Protein AF-G0UUV6-F1 (afdb_monomer)

Foldseek 3Di:
DDDDDDPVVVVQVVVQVVCCVVPVDGDQDPVSLLVVLQDFWQDPPVVLPPPPPPPLVLVLQADDPVNTDDGPVNQVVCCVPPVNVVVVVSLCSRQAQDPPDDLLVQLLVLLVQLLVLLLVLLVLPQVQDLVCCQPPVSNVSVLNNSSVSNVSSLSSNVNSVVVLCVVQVHDPVLVVLSVVSSSLSSLSSRLVSVSNVDVPDDLLPDPPRSSNVSNVDDPVRVVVVSVVSVVSVVVSSVRRD

Solvent-accessible surface area (backbone atoms only — not comparable to full-atom values): 13718 Å² total; per-residue (Å²): 133,84,80,77,80,53,70,69,58,55,51,52,54,50,53,39,48,53,37,25,73,74,68,77,41,73,64,73,48,76,66,58,55,43,55,76,34,58,71,68,67,56,68,76,87,69,66,62,66,64,80,73,80,64,80,53,92,54,63,87,62,42,83,40,92,92,45,59,69,82,48,70,65,58,52,52,51,35,37,74,74,58,70,37,46,65,59,51,53,50,47,49,70,60,23,38,62,63,88,94,58,60,48,66,59,42,31,53,52,23,50,53,46,32,51,51,38,48,49,55,44,52,48,51,60,50,74,45,52,68,74,51,49,60,69,39,68,60,49,43,45,52,49,26,42,45,49,54,49,35,50,48,25,47,47,21,31,50,44,16,40,55,54,34,41,60,73,70,64,56,52,74,66,60,52,47,58,57,48,52,55,53,54,49,56,51,47,43,51,29,51,51,39,45,41,56,74,32,94,88,43,52,45,77,78,41,94,87,40,78,54,18,61,66,59,68,46,53,71,70,54,45,53,49,50,51,49,53,52,51,50,54,50,51,52,54,48,66,76,75,110

Sequence (241 aa):
MGQKPTADFVYKRTQERMYEEEYGHKPPTGSETAAKHVPFPPDFTLRRLVPWEVDDPWPRRAITPENPVWTRRQVEEDRAATGGRRLREWEAKTFGPREGFDVVGELTDSMDELAHWEEVFVRFIREAPLPQRRTLPLLHEHYRFLVHRLIRAERHYIATRDVTLAKIHASCNVYKMSEDVVSRVRALYSETHRSLSSPNYDPTRMKKSVTGPLLQMSEDEFEEWKNVQKHRRNRFLAEIL

Secondary structure (DSSP, 8-state):
-PPPPPHHHHHHHHHHHHHHHHHSSPPPPHHHHHHTTPPPPP-GGG--S-------S-GGG---SSSPPPPHHHHHHHHHHHSSHHHHHHHHHHHSPPTTS-HHHHHHHHHHHHHHHHHHHHHHHHHS-HHHHHH-HHHHHHHHHHHHHHHHHHHHHHHHHHHHHHHTT--HHHHHHHHHHHHHHHHHHHHHHHHHH-TT--GGG-TT-SSHHHHH--HHHHHHHHHHHHHHHHHHHHTT-

Structure (mmCIF, N/CA/C/O backbone):
data_AF-G0UUV6-F1
#
_entry.id   AF-G0UUV6-F1
#
loop_
_atom_site.group_PDB
_atom_site.id
_atom_site.type_symbol
_atom_site.label_atom_id
_atom_site.label_alt_id
_atom_site.label_comp_id
_atom_site.label_asym_id
_atom_site.label_entity_id
_atom_site.label_seq_id
_atom_site.pdbx_PDB_ins_code
_atom_site.Cartn_x
_atom_site.Cartn_y
_atom_site.Cartn_z
_atom_site.occupancy
_atom_site.B_iso_or_equiv
_atom_site.auth_seq_id
_atom_site.auth_comp_id
_atom_site.auth_asym_id
_atom_site.auth_atom_id
_atom_site.pdbx_PDB_model_num
ATOM 1 N N . MET A 1 1 ? -27.223 25.353 17.220 1.00 34.84 1 MET A N 1
ATOM 2 C CA . MET A 1 1 ? -26.491 26.450 16.548 1.00 34.84 1 MET A CA 1
ATOM 3 C C . MET A 1 1 ? -25.728 25.853 15.377 1.00 34.84 1 MET A C 1
ATOM 5 O O . MET A 1 1 ? -24.875 25.008 15.608 1.00 34.84 1 MET A O 1
ATOM 9 N N . GLY A 1 2 ? -26.102 26.187 14.139 1.00 44.06 2 GLY A N 1
ATOM 10 C CA . GLY A 1 2 ? -25.490 25.611 12.937 1.00 44.06 2 GLY A CA 1
ATOM 11 C C . GLY A 1 2 ? -24.123 26.232 12.660 1.00 44.06 2 GLY A C 1
ATOM 12 O O . GLY A 1 2 ? -24.032 27.442 12.461 1.00 44.06 2 GLY A O 1
ATOM 13 N N . GLN A 1 3 ? -23.065 25.418 12.667 1.00 41.50 3 GLN A N 1
ATOM 14 C CA . GLN A 1 3 ? -21.744 25.842 12.203 1.00 41.50 3 GLN A CA 1
ATOM 15 C C . GLN A 1 3 ? -21.850 26.283 10.738 1.00 41.50 3 GLN A C 1
ATOM 17 O O . GLN A 1 3 ? -22.342 25.535 9.891 1.00 41.50 3 GLN A O 1
ATOM 22 N N . LYS A 1 4 ? -21.417 27.515 10.439 1.00 41.66 4 LYS A N 1
ATOM 23 C CA . LYS A 1 4 ? -21.316 27.996 9.057 1.00 41.66 4 LYS A CA 1
ATOM 24 C C . LYS A 1 4 ? -20.300 27.115 8.313 1.00 41.66 4 LYS A C 1
ATOM 26 O O . LYS A 1 4 ? -19.205 26.920 8.843 1.00 41.66 4 LYS A O 1
ATOM 31 N N . PRO A 1 5 ? -20.626 26.594 7.118 1.00 47.22 5 PRO A N 1
ATOM 32 C CA . PRO A 1 5 ? -19.662 25.846 6.327 1.00 47.22 5 PRO A CA 1
ATOM 33 C C . PRO A 1 5 ? -18.450 26.728 6.013 1.00 47.22 5 PRO A C 1
ATOM 35 O O . PRO A 1 5 ? -18.597 27.903 5.674 1.00 47.22 5 PRO A O 1
ATOM 38 N N . THR A 1 6 ? -17.253 26.165 6.152 1.00 52.16 6 THR A N 1
ATOM 39 C CA . THR A 1 6 ? -15.992 26.839 5.827 1.00 52.16 6 THR A CA 1
ATOM 40 C C . THR A 1 6 ? -15.939 27.191 4.335 1.00 52.16 6 THR A C 1
ATOM 42 O O . THR A 1 6 ? -16.531 26.501 3.504 1.00 52.16 6 THR A O 1
ATOM 45 N N . ALA A 1 7 ? -15.242 28.273 3.972 1.00 47.66 7 ALA A N 1
ATOM 46 C CA . ALA A 1 7 ? -15.169 28.759 2.587 1.00 47.66 7 ALA A CA 1
ATOM 47 C C . ALA A 1 7 ? -14.678 27.680 1.597 1.00 47.66 7 ALA A C 1
ATOM 49 O O . ALA A 1 7 ? -15.203 27.579 0.489 1.00 47.66 7 ALA A O 1
ATOM 50 N N . ASP A 1 8 ? -13.772 26.803 2.038 1.00 43.78 8 ASP A N 1
ATOM 51 C CA . ASP A 1 8 ? -13.287 25.651 1.265 1.00 43.78 8 ASP A CA 1
ATOM 52 C C . ASP A 1 8 ? -14.394 24.637 0.936 1.00 43.78 8 ASP A C 1
ATOM 54 O O . ASP A 1 8 ? -14.434 24.087 -0.165 1.00 43.78 8 ASP A O 1
ATOM 58 N N . PHE A 1 9 ? -15.332 24.412 1.862 1.00 46.47 9 PHE A N 1
ATOM 59 C CA . PHE A 1 9 ? -16.479 23.528 1.645 1.00 46.47 9 PHE A CA 1
ATOM 60 C C . PHE A 1 9 ? -17.435 24.107 0.597 1.00 46.47 9 PHE A C 1
ATOM 62 O O . PHE A 1 9 ? -17.933 23.382 -0.263 1.00 46.47 9 PHE A O 1
ATOM 69 N N . VAL A 1 10 ? -17.663 25.423 0.635 1.00 52.62 10 VAL A N 1
ATOM 70 C CA . VAL A 1 10 ? -18.516 26.123 -0.337 1.00 52.62 10 VAL A CA 1
ATOM 71 C C . VAL A 1 10 ? -17.862 26.134 -1.720 1.00 52.62 10 VAL A C 1
ATOM 73 O O . VAL A 1 10 ? -18.527 25.832 -2.710 1.00 52.62 10 VAL A O 1
ATOM 76 N N . TYR A 1 11 ? -16.556 26.395 -1.797 1.00 49.16 11 TYR A N 1
ATOM 77 C CA . TYR A 1 11 ? -15.805 26.404 -3.053 1.00 49.16 11 TYR A CA 1
ATOM 78 C C . TYR A 1 11 ? -15.794 25.027 -3.730 1.00 49.16 11 TYR A C 1
ATOM 80 O O . TYR A 1 11 ? -16.153 24.909 -4.902 1.00 49.16 11 TYR A O 1
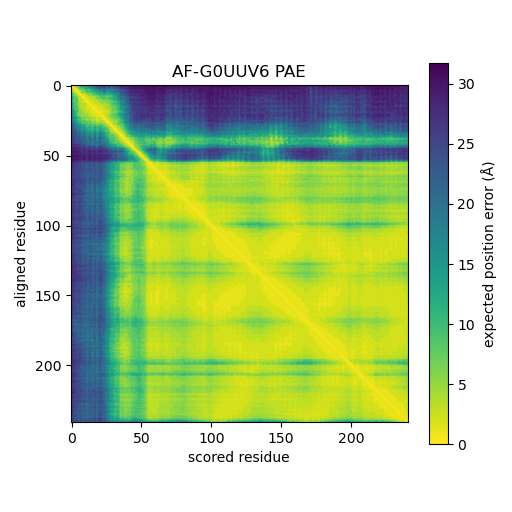ATOM 88 N N . LYS A 1 12 ? -15.481 23.964 -2.977 1.00 53.34 12 LYS A N 1
ATOM 89 C CA . LYS A 1 12 ? -15.450 22.589 -3.495 1.00 53.34 12 LYS A CA 1
ATOM 90 C C . LYS A 1 12 ? -16.815 22.137 -4.014 1.00 53.34 12 LYS A C 1
ATOM 92 O O . LYS A 1 12 ? -16.907 21.605 -5.114 1.00 53.34 12 LYS A O 1
ATOM 97 N N . ARG A 1 13 ? -17.885 22.420 -3.267 1.00 59.88 13 ARG A N 1
ATOM 98 C CA . ARG A 1 13 ? -19.253 22.057 -3.663 1.00 59.88 13 ARG A CA 1
ATOM 99 C C . ARG A 1 13 ? -19.731 22.830 -4.895 1.00 59.88 13 ARG A C 1
ATOM 101 O O . ARG A 1 13 ? -20.504 22.296 -5.679 1.00 59.88 13 ARG A O 1
ATOM 108 N N . THR A 1 14 ? -19.265 24.068 -5.068 1.00 65.19 14 THR A N 1
ATOM 109 C CA . THR A 1 14 ? -19.570 24.898 -6.246 1.00 65.19 14 THR A CA 1
ATOM 110 C C . THR A 1 14 ? -18.857 24.370 -7.493 1.00 65.19 14 THR A C 1
ATOM 112 O O . THR A 1 14 ? -19.480 24.249 -8.542 1.00 65.19 14 THR A O 1
ATOM 115 N N . GLN A 1 15 ? -17.588 23.970 -7.366 1.00 54.97 15 GLN A N 1
ATOM 116 C CA . GLN A 1 15 ? -16.826 23.323 -8.443 1.00 54.97 15 GLN A CA 1
ATOM 117 C C . GLN A 1 15 ? -17.414 21.959 -8.835 1.00 54.97 15 GLN A C 1
ATOM 119 O O . GLN A 1 15 ? -17.536 21.660 -10.019 1.00 54.97 15 GLN A O 1
ATOM 124 N N . GLU A 1 16 ? -17.830 21.151 -7.854 1.00 58.44 16 GLU A N 1
ATOM 125 C CA . GLU A 1 16 ? -18.496 19.866 -8.106 1.00 58.44 16 GLU A CA 1
ATOM 126 C C . GLU A 1 16 ? -19.815 20.043 -8.867 1.00 58.44 16 GLU A C 1
ATOM 128 O O . GLU A 1 16 ? -20.077 19.287 -9.798 1.00 58.44 16 GLU A O 1
ATOM 133 N N . ARG A 1 17 ? -20.602 21.073 -8.527 1.00 63.03 17 ARG A N 1
ATOM 134 C CA . ARG A 1 17 ? -21.866 21.392 -9.207 1.00 63.03 17 ARG A CA 1
ATOM 135 C C . ARG A 1 17 ? -21.665 21.863 -10.642 1.00 63.03 17 ARG A C 1
ATOM 137 O O . ARG A 1 17 ? -22.367 21.400 -11.528 1.00 63.03 17 ARG A O 1
ATOM 144 N N . MET A 1 18 ? -20.692 22.745 -10.866 1.00 59.47 18 MET A N 1
ATOM 145 C CA . MET A 1 18 ? -20.347 23.201 -12.215 1.00 59.47 18 MET A CA 1
ATOM 146 C C . MET A 1 18 ? -19.887 22.039 -13.101 1.00 59.47 18 MET A C 1
ATOM 148 O O . MET A 1 18 ? -20.278 21.949 -14.258 1.00 59.47 18 MET A O 1
ATOM 152 N N . TYR A 1 19 ? -19.096 21.118 -12.550 1.00 59.38 19 TYR A N 1
ATOM 153 C CA . TYR A 1 19 ? -18.649 19.936 -13.278 1.00 59.38 19 TYR A CA 1
ATOM 154 C C . TYR A 1 19 ? -19.805 18.959 -13.566 1.00 59.38 19 TYR A C 1
ATOM 156 O O . TYR A 1 19 ? -19.876 18.401 -14.657 1.00 59.38 19 TYR A O 1
ATOM 164 N N . GLU A 1 20 ? -20.737 18.765 -12.624 1.00 70.81 20 GLU A N 1
ATOM 165 C CA . GLU A 1 20 ? -21.964 17.987 -12.861 1.00 70.81 20 GLU A CA 1
ATOM 166 C C . GLU A 1 20 ? -22.846 18.606 -13.956 1.00 70.81 20 GLU A C 1
ATOM 168 O O . GLU A 1 20 ? -23.392 17.868 -14.774 1.00 70.81 20 GLU A O 1
ATOM 173 N N . GLU A 1 21 ? -22.971 19.935 -13.991 1.00 66.00 21 GLU A N 1
ATOM 174 C CA . GLU A 1 21 ? -23.718 20.661 -15.028 1.00 66.00 21 GLU A CA 1
ATOM 175 C C . GLU A 1 21 ? -23.062 20.537 -16.414 1.00 66.00 21 GLU A C 1
ATOM 177 O O . GLU A 1 21 ? -23.768 20.433 -17.415 1.00 66.00 21 GLU A O 1
ATOM 182 N N . GLU A 1 22 ? -21.729 20.504 -16.481 1.00 57.81 22 GLU A N 1
ATOM 183 C CA . GLU A 1 22 ? -20.974 20.447 -17.739 1.00 57.81 22 GLU A CA 1
ATOM 184 C C . GLU A 1 22 ? -20.816 19.015 -18.289 1.00 57.81 22 GLU A C 1
ATOM 186 O O . GLU A 1 22 ? -20.881 18.804 -19.500 1.00 57.81 22 GLU A O 1
ATOM 191 N N . TYR A 1 23 ? -20.647 18.016 -17.416 1.00 52.44 23 TYR A N 1
ATOM 192 C CA . TYR A 1 23 ? -20.302 16.639 -17.806 1.00 52.44 23 TYR A CA 1
ATOM 193 C C . TYR A 1 23 ? -21.369 15.594 -17.439 1.00 52.44 23 TYR A C 1
ATOM 195 O O . TYR A 1 23 ? -21.216 14.414 -17.758 1.00 52.44 23 TYR A O 1
ATOM 203 N N . GLY A 1 24 ? -22.461 15.992 -16.777 1.00 58.41 24 GLY A N 1
ATOM 204 C CA . GLY A 1 24 ? -23.578 15.107 -16.421 1.00 58.41 24 GLY A CA 1
ATOM 205 C C . GLY A 1 24 ? -23.259 14.078 -15.329 1.00 58.41 24 GLY A C 1
ATOM 206 O O . GLY A 1 24 ? -24.059 13.178 -15.071 1.00 58.41 24 GLY A O 1
ATOM 207 N N . HIS A 1 25 ? -22.095 14.180 -14.686 1.00 60.84 25 HIS A N 1
ATOM 208 C CA . HIS A 1 25 ? -21.683 13.326 -13.576 1.00 60.84 25 HIS A CA 1
ATOM 209 C C . HIS A 1 25 ? -20.761 14.079 -12.613 1.00 60.84 25 HIS A C 1
ATOM 211 O O . HIS A 1 25 ? -20.135 15.070 -12.983 1.00 60.84 25 HIS A O 1
ATOM 217 N N . LYS A 1 26 ? -20.626 13.579 -11.378 1.00 55.16 26 LYS A N 1
ATOM 218 C CA . LYS A 1 26 ? -19.687 14.142 -10.394 1.00 55.16 26 LYS A CA 1
ATOM 219 C C . LYS A 1 26 ? -18.255 14.109 -10.925 1.00 55.16 26 LYS A C 1
ATOM 221 O O . LYS A 1 26 ? -17.892 13.139 -11.603 1.00 55.16 26 LYS A O 1
ATOM 226 N N . PRO A 1 27 ? -17.419 15.114 -10.611 1.00 47.97 27 PRO A N 1
ATOM 227 C CA . PRO A 1 27 ? -15.996 15.000 -10.871 1.00 47.97 27 PRO A CA 1
ATOM 228 C C . PRO A 1 27 ? -15.453 13.795 -10.103 1.00 47.97 27 PRO A C 1
ATOM 230 O O . PRO A 1 27 ? -15.835 13.597 -8.944 1.00 47.97 27 PRO A O 1
ATOM 233 N N . PRO A 1 28 ? -14.592 12.975 -10.734 1.00 49.22 28 PRO A N 1
ATOM 234 C CA . PRO A 1 28 ? -14.085 11.787 -10.087 1.00 49.22 28 PRO A CA 1
ATOM 235 C C . PRO A 1 28 ? -13.375 12.173 -8.792 1.00 49.22 28 PRO A C 1
ATOM 237 O O . PRO A 1 28 ? -12.493 13.035 -8.773 1.00 49.22 28 PRO A O 1
ATOM 240 N N . THR A 1 29 ? -13.761 11.530 -7.698 1.00 52.72 29 THR A N 1
ATOM 241 C CA . THR A 1 29 ? -13.120 11.720 -6.400 1.00 52.72 29 THR A CA 1
ATOM 242 C C . THR A 1 29 ? -11.642 11.307 -6.470 1.00 52.72 29 THR A C 1
ATOM 244 O O . THR A 1 29 ? -11.201 10.608 -7.389 1.00 52.72 29 THR A O 1
ATOM 247 N N . GLY A 1 30 ? -10.830 11.723 -5.492 1.00 49.50 30 GLY A N 1
ATOM 248 C CA . GLY A 1 30 ? -9.420 11.311 -5.431 1.00 49.50 30 GLY A CA 1
ATOM 249 C C . GLY A 1 30 ? -9.245 9.784 -5.433 1.00 49.50 30 GLY A C 1
ATOM 250 O O . GLY A 1 30 ? -8.317 9.271 -6.056 1.00 49.50 30 GLY A O 1
ATOM 251 N N . SER A 1 31 ? -10.180 9.047 -4.821 1.00 46.06 31 SER A N 1
ATOM 252 C CA . SER A 1 31 ? -10.214 7.580 -4.848 1.00 46.06 31 SER A CA 1
ATOM 253 C C . SER A 1 31 ? -10.621 7.019 -6.216 1.00 46.06 31 SER A C 1
ATOM 255 O O . SER A 1 31 ? -10.009 6.056 -6.673 1.00 46.06 31 SER A O 1
ATOM 257 N N . GLU A 1 32 ? -11.572 7.637 -6.921 1.00 46.62 32 GLU A N 1
ATOM 258 C CA . GLU A 1 32 ? -11.949 7.248 -8.292 1.00 46.62 32 GLU A CA 1
ATOM 259 C C . GLU A 1 32 ? -10.840 7.548 -9.308 1.00 46.62 32 GLU A C 1
ATOM 261 O O . GLU A 1 32 ? -10.645 6.805 -10.269 1.00 46.62 32 GLU A O 1
ATOM 266 N N . THR A 1 33 ? -10.061 8.604 -9.077 1.00 55.12 33 THR A N 1
ATOM 267 C CA . THR A 1 33 ? -8.893 8.939 -9.900 1.00 55.12 33 THR A CA 1
ATOM 268 C C . THR A 1 33 ? -7.751 7.948 -9.660 1.00 55.12 33 THR A C 1
ATOM 270 O O . THR A 1 33 ? -7.130 7.493 -10.618 1.00 55.12 33 THR A O 1
ATOM 273 N N . ALA A 1 34 ? -7.516 7.540 -8.408 1.00 51.72 34 ALA A N 1
ATOM 274 C CA . ALA A 1 34 ? -6.539 6.502 -8.072 1.00 51.72 34 ALA A CA 1
ATOM 275 C C . ALA A 1 34 ? -6.941 5.120 -8.620 1.00 51.72 34 ALA A C 1
ATOM 277 O O . ALA A 1 34 ? -6.080 4.373 -9.083 1.00 51.72 34 ALA A O 1
ATOM 278 N N . ALA A 1 35 ? -8.241 4.797 -8.647 1.00 57.28 35 ALA A N 1
ATOM 279 C CA . ALA A 1 35 ? -8.755 3.543 -9.204 1.00 57.28 35 ALA A CA 1
ATOM 280 C C . ALA A 1 35 ? -8.436 3.374 -10.703 1.00 57.28 35 ALA A C 1
ATOM 282 O O . ALA A 1 35 ? -8.182 2.257 -11.147 1.00 57.28 35 ALA A O 1
ATOM 283 N N . LYS A 1 36 ? -8.361 4.471 -11.477 1.00 59.28 36 LYS A N 1
ATOM 284 C CA . LYS A 1 36 ? -7.931 4.445 -12.893 1.00 59.28 36 LYS A CA 1
ATOM 285 C C . LYS A 1 36 ? -6.478 3.998 -13.081 1.00 59.28 36 LYS A C 1
ATOM 287 O O . LYS A 1 36 ? -6.086 3.668 -14.196 1.00 59.28 36 LYS A O 1
ATOM 292 N N . HIS A 1 37 ? -5.682 4.024 -12.017 1.00 62.66 37 HIS A N 1
ATOM 293 C CA . HIS A 1 37 ? -4.260 3.698 -12.033 1.00 62.66 37 HIS A CA 1
ATOM 294 C C . HIS A 1 37 ? -3.940 2.378 -11.319 1.00 62.66 37 HIS A C 1
ATOM 296 O O . HIS A 1 37 ? -2.770 2.044 -11.134 1.00 62.66 37 HIS A O 1
ATOM 302 N N . VAL A 1 38 ? -4.964 1.613 -10.926 1.00 69.94 38 VAL A N 1
ATOM 303 C CA . VAL A 1 38 ? -4.787 0.261 -10.395 1.00 69.94 38 VAL A CA 1
ATOM 304 C C . VAL A 1 38 ? -4.624 -0.702 -11.576 1.00 69.94 38 VAL A C 1
ATOM 306 O O . VAL A 1 38 ? -5.498 -0.753 -12.445 1.00 69.94 38 VAL A O 1
ATOM 309 N N . PRO A 1 39 ? -3.517 -1.461 -11.657 1.00 71.62 39 PRO A N 1
ATOM 310 C CA . PRO A 1 39 ? -3.310 -2.402 -12.746 1.00 71.62 39 PRO A CA 1
ATOM 311 C C . PRO A 1 39 ? -4.242 -3.617 -12.621 1.00 71.62 39 PRO A C 1
ATOM 313 O O . PRO A 1 39 ? -4.831 -3.872 -11.570 1.00 71.62 39 PRO A O 1
ATOM 316 N N . PHE A 1 40 ? -4.352 -4.408 -13.691 1.00 73.94 40 PHE A N 1
ATOM 317 C CA . PHE A 1 40 ? -5.092 -5.674 -13.654 1.00 73.94 40 PHE A CA 1
ATOM 318 C C . PHE A 1 40 ? -4.578 -6.609 -12.540 1.00 73.94 40 PHE A C 1
ATOM 320 O O . PHE A 1 40 ? -3.404 -6.507 -12.166 1.00 73.94 40 PHE A O 1
ATOM 327 N N . PRO A 1 41 ? -5.435 -7.502 -12.002 1.00 74.19 41 PRO A N 1
ATOM 328 C CA . PRO A 1 41 ? -5.021 -8.556 -11.078 1.00 74.19 41 PRO A CA 1
ATOM 329 C C . PRO A 1 41 ? -3.778 -9.315 -11.567 1.00 74.19 41 PRO A C 1
ATOM 331 O O . PRO A 1 41 ? -3.630 -9.487 -12.780 1.00 74.19 41 PRO A O 1
ATOM 334 N N . PRO A 1 42 ? -2.899 -9.778 -10.658 1.00 65.69 42 PRO A N 1
ATOM 335 C CA . PRO A 1 42 ? -1.791 -10.644 -11.042 1.00 65.69 42 PRO A CA 1
ATOM 336 C C . PRO A 1 42 ? -2.330 -11.954 -11.628 1.00 65.69 42 PRO A C 1
ATOM 338 O O . PRO A 1 42 ? -3.293 -12.526 -11.107 1.00 65.69 42 PRO A O 1
ATOM 341 N N . ASP A 1 43 ? -1.715 -12.425 -12.712 1.00 66.00 43 ASP A N 1
ATOM 342 C CA . ASP A 1 43 ? -2.119 -13.671 -13.361 1.00 66.00 43 ASP A CA 1
ATOM 343 C C . ASP A 1 43 ? -1.319 -14.863 -12.816 1.00 66.00 43 ASP A C 1
ATOM 345 O O . ASP A 1 43 ? -0.166 -15.105 -13.185 1.00 66.00 43 ASP A O 1
ATOM 349 N N . PHE A 1 44 ? -1.961 -15.642 -11.945 1.00 58.62 44 PHE A N 1
ATOM 350 C CA . PHE A 1 44 ? -1.382 -16.860 -11.372 1.00 58.62 44 PHE A CA 1
ATOM 351 C C . PHE A 1 44 ? -1.368 -18.050 -12.345 1.00 58.62 44 PHE A C 1
ATOM 353 O O . PHE A 1 44 ? -0.619 -19.005 -12.135 1.00 58.62 44 PHE A O 1
ATOM 360 N N . THR A 1 45 ? -2.156 -18.015 -13.426 1.00 54.91 45 THR A N 1
ATOM 361 C CA . THR A 1 45 ? -2.245 -19.125 -14.392 1.00 54.91 45 THR A CA 1
ATOM 362 C C . THR A 1 45 ? -1.011 -19.225 -15.279 1.00 54.91 45 THR A C 1
ATOM 364 O O . THR A 1 45 ? -0.684 -20.304 -15.776 1.00 54.91 45 THR A O 1
ATOM 367 N N . LEU A 1 46 ? -0.264 -18.128 -15.421 1.00 46.94 46 LEU A N 1
ATOM 368 C CA . LEU A 1 46 ? 0.927 -18.095 -16.257 1.00 46.94 46 LEU A CA 1
ATOM 369 C C . LEU A 1 46 ? 2.128 -18.844 -15.662 1.00 46.94 46 LEU A C 1
ATOM 371 O O . LEU A 1 46 ? 3.109 -18.992 -16.383 1.00 46.94 46 LEU A O 1
ATOM 375 N N . ARG A 1 47 ? 2.109 -19.308 -14.396 1.00 48.75 47 ARG A N 1
ATOM 376 C CA . ARG A 1 47 ? 3.291 -19.877 -13.688 1.00 48.75 47 ARG A CA 1
ATOM 377 C C . ARG A 1 47 ? 4.576 -19.035 -13.861 1.00 48.75 47 ARG A C 1
ATOM 379 O O . ARG A 1 47 ? 5.685 -19.548 -13.765 1.00 48.75 47 ARG A O 1
ATOM 386 N N . ARG A 1 48 ? 4.426 -17.747 -14.198 1.00 49.84 48 ARG A N 1
ATOM 387 C CA . ARG A 1 48 ? 5.517 -16.819 -14.548 1.00 49.84 48 ARG A CA 1
ATOM 388 C C . ARG A 1 48 ? 5.996 -16.023 -13.351 1.00 49.84 48 ARG A C 1
ATOM 390 O O . ARG A 1 48 ? 7.122 -15.546 -13.354 1.00 49.84 48 ARG A O 1
ATOM 397 N N . LEU A 1 49 ? 5.166 -15.929 -12.322 1.00 48.03 49 LEU A N 1
ATOM 398 C CA . LEU A 1 49 ? 5.664 -15.708 -10.983 1.00 48.03 49 LEU A CA 1
ATOM 399 C C . LEU A 1 49 ? 6.335 -17.030 -10.600 1.00 48.03 49 LEU A C 1
ATOM 401 O O . LEU A 1 49 ? 5.648 -17.985 -10.237 1.00 48.03 49 LEU A O 1
ATOM 405 N N . VAL A 1 50 ? 7.668 -17.112 -10.730 1.00 44.78 50 VAL A N 1
ATOM 406 C CA . VAL A 1 50 ? 8.438 -17.986 -9.826 1.00 44.78 50 VAL A CA 1
ATOM 407 C C . VAL A 1 50 ? 7.825 -17.729 -8.455 1.00 44.78 50 VAL A C 1
ATOM 409 O O . VAL A 1 50 ? 7.644 -16.539 -8.172 1.00 44.78 50 VAL A O 1
ATOM 412 N N . PRO A 1 51 ? 7.398 -18.754 -7.687 1.00 46.22 51 PRO A N 1
ATOM 413 C CA . PRO A 1 51 ? 6.781 -18.530 -6.393 1.00 46.22 51 PRO A CA 1
ATOM 414 C C . PRO A 1 51 ? 7.676 -17.543 -5.685 1.00 46.22 51 PRO A C 1
ATOM 416 O O . PRO A 1 51 ? 8.841 -17.835 -5.412 1.00 46.22 51 PRO A O 1
ATOM 419 N N . TRP A 1 52 ? 7.185 -16.319 -5.527 1.00 47.19 52 TRP A N 1
ATOM 420 C CA . TRP A 1 52 ? 7.865 -15.418 -4.650 1.00 47.19 52 TRP A CA 1
ATOM 421 C C . TRP A 1 52 ? 7.504 -16.043 -3.317 1.00 47.19 52 TRP A C 1
ATOM 423 O O . TRP A 1 52 ? 6.413 -15.823 -2.798 1.00 47.19 52 TRP A O 1
ATOM 433 N N . GLU A 1 53 ? 8.381 -16.926 -2.842 1.00 48.31 53 GLU A N 1
ATOM 434 C CA . GLU A 1 53 ? 8.463 -17.380 -1.461 1.00 48.31 53 GLU A CA 1
ATOM 435 C C . GLU A 1 53 ? 8.843 -16.158 -0.609 1.00 48.31 53 GLU A C 1
ATOM 437 O O . GLU A 1 53 ? 9.799 -16.160 0.156 1.00 48.31 53 GLU A O 1
ATOM 442 N N . VAL A 1 54 ? 8.139 -15.036 -0.798 1.00 55.31 54 VAL A N 1
ATOM 443 C CA . VAL A 1 54 ? 7.982 -14.076 0.270 1.00 55.31 54 VAL A CA 1
ATOM 444 C C . VAL A 1 54 ? 7.063 -14.818 1.205 1.00 55.31 54 VAL A C 1
ATOM 446 O O . VAL A 1 54 ? 5.873 -14.969 0.918 1.00 55.31 54 VAL A O 1
ATOM 449 N N . ASP A 1 55 ? 7.632 -15.328 2.285 1.00 72.00 55 ASP A N 1
ATOM 450 C CA . ASP A 1 55 ? 6.874 -15.588 3.493 1.00 72.00 55 ASP A CA 1
ATOM 451 C C . ASP A 1 55 ? 6.170 -14.272 3.855 1.00 72.00 55 ASP A C 1
ATOM 453 O O . ASP A 1 55 ? 6.737 -13.416 4.533 1.00 72.00 55 ASP A O 1
ATOM 457 N N . ASP A 1 56 ? 4.975 -14.050 3.289 1.00 86.38 56 ASP A N 1
ATOM 458 C CA . ASP A 1 56 ? 4.162 -12.863 3.535 1.00 86.38 56 ASP A CA 1
ATOM 459 C C . ASP A 1 56 ? 3.908 -12.830 5.040 1.00 86.38 56 ASP A C 1
ATOM 461 O O . ASP A 1 56 ? 3.219 -13.726 5.546 1.00 86.38 56 ASP A O 1
ATOM 465 N N . PRO A 1 57 ? 4.428 -11.827 5.774 1.00 89.88 57 PRO A N 1
ATOM 466 C CA . PRO A 1 57 ? 4.302 -11.821 7.227 1.00 89.88 57 PRO A CA 1
ATOM 467 C C . PRO A 1 57 ? 2.837 -11.710 7.683 1.00 89.88 57 PRO A C 1
ATOM 469 O O . PRO A 1 57 ? 2.517 -11.998 8.836 1.00 89.88 57 PRO A O 1
ATOM 472 N N . TRP A 1 58 ? 1.925 -11.356 6.766 1.00 92.88 58 TRP A N 1
ATOM 473 C CA . TRP A 1 58 ? 0.482 -11.292 6.970 1.00 92.88 58 TRP A CA 1
ATOM 474 C C . TRP A 1 58 ? -0.261 -12.273 6.039 1.00 92.88 58 TRP A C 1
ATOM 476 O O . TRP A 1 58 ? -1.010 -11.858 5.144 1.00 92.88 58 TRP A O 1
ATOM 486 N N . PRO A 1 59 ? -0.164 -13.596 6.289 1.00 88.56 59 PRO A N 1
ATOM 487 C CA . PRO A 1 59 ? -0.646 -14.637 5.373 1.00 88.56 59 PRO A CA 1
ATOM 488 C C . PRO A 1 59 ? -2.160 -14.592 5.125 1.00 88.56 59 PRO A C 1
ATOM 490 O O . PRO A 1 59 ? -2.632 -14.963 4.055 1.00 88.56 59 PRO A O 1
ATOM 493 N N . ARG A 1 60 ? -2.951 -14.068 6.074 1.00 87.19 60 ARG A N 1
ATOM 494 C CA . ARG A 1 60 ? -4.408 -13.890 5.899 1.00 87.19 60 ARG A CA 1
ATOM 495 C C . ARG A 1 60 ? -4.765 -12.928 4.761 1.00 87.19 60 ARG A C 1
ATOM 497 O O . ARG A 1 60 ? -5.861 -13.020 4.212 1.00 87.19 60 ARG A O 1
ATOM 504 N N . ARG A 1 61 ? -3.862 -12.006 4.418 1.00 90.50 61 ARG A N 1
ATOM 505 C CA . ARG A 1 61 ? -4.043 -10.990 3.370 1.00 90.50 61 ARG A CA 1
ATOM 506 C C . ARG A 1 61 ? -3.143 -11.222 2.157 1.00 90.50 61 ARG A C 1
ATOM 508 O O . ARG A 1 61 ? -3.266 -10.478 1.179 1.00 90.50 61 ARG A O 1
ATOM 515 N N . ALA A 1 62 ? -2.332 -12.279 2.174 1.00 90.06 62 ALA A N 1
ATOM 516 C CA . ALA A 1 62 ? -1.531 -12.704 1.036 1.00 90.06 62 ALA A CA 1
ATOM 517 C C . ALA A 1 62 ? -2.401 -12.934 -0.203 1.00 90.06 62 ALA A C 1
ATOM 519 O O . ALA A 1 62 ? -3.544 -13.401 -0.114 1.00 90.06 62 ALA A O 1
ATOM 520 N N . ILE A 1 63 ? -1.870 -12.564 -1.368 1.00 88.56 63 ILE A N 1
ATOM 521 C CA . ILE A 1 63 ? -2.533 -12.834 -2.642 1.00 88.56 63 ILE A CA 1
ATOM 522 C C . ILE A 1 63 ? -2.134 -14.239 -3.072 1.00 88.56 63 ILE A C 1
ATOM 524 O O . ILE A 1 63 ? -0.994 -14.471 -3.465 1.00 88.56 63 ILE A O 1
ATOM 528 N N . THR A 1 64 ? -3.089 -15.158 -3.003 1.00 86.12 64 THR A N 1
ATOM 529 C CA . THR A 1 64 ? -2.908 -16.565 -3.370 1.00 86.12 64 THR A CA 1
ATOM 530 C C . THR A 1 64 ? -4.029 -16.996 -4.317 1.00 86.12 64 THR A C 1
ATOM 532 O O . THR A 1 64 ? -5.012 -16.261 -4.470 1.00 86.12 64 THR A O 1
ATOM 535 N N . PRO A 1 65 ? -3.938 -18.175 -4.953 1.00 82.19 65 PRO A N 1
ATOM 536 C CA . PRO A 1 65 ? -5.055 -18.729 -5.717 1.00 82.19 65 PRO A CA 1
ATOM 537 C C . PRO A 1 65 ? -6.349 -18.873 -4.895 1.00 82.19 65 PRO A C 1
ATOM 539 O O . PRO A 1 65 ? -7.439 -18.673 -5.426 1.00 82.19 65 PRO A O 1
ATOM 542 N N . GLU A 1 66 ? -6.240 -19.164 -3.597 1.00 83.94 66 GLU A N 1
ATOM 543 C CA . GLU A 1 66 ? -7.360 -19.310 -2.654 1.00 83.94 66 GLU A CA 1
ATOM 544 C C . GLU A 1 66 ? -7.876 -17.958 -2.141 1.00 83.94 66 GLU A C 1
ATOM 546 O O . GLU A 1 66 ? -9.031 -17.844 -1.729 1.00 83.94 66 GLU A O 1
ATOM 551 N N . ASN A 1 67 ? -7.035 -16.922 -2.182 1.00 86.31 67 ASN A N 1
ATOM 552 C CA . ASN A 1 67 ? -7.380 -15.551 -1.826 1.00 86.31 67 ASN A CA 1
ATOM 553 C C . ASN A 1 67 ? -6.990 -14.573 -2.952 1.00 86.31 67 ASN A C 1
ATOM 555 O O . ASN A 1 67 ? -6.076 -13.755 -2.766 1.00 86.31 67 ASN A O 1
ATOM 559 N N . PRO A 1 68 ? -7.649 -14.632 -4.126 1.00 87.44 68 PRO A N 1
ATOM 560 C CA . PRO A 1 68 ? -7.248 -13.863 -5.296 1.00 87.44 68 PRO A CA 1
ATOM 561 C C . PRO A 1 68 ? -7.704 -12.403 -5.215 1.00 87.44 68 PRO A C 1
ATOM 563 O O . PRO A 1 68 ? -8.557 -12.011 -4.414 1.00 87.44 68 PRO A O 1
ATOM 566 N N . VAL A 1 69 ? -7.141 -11.559 -6.077 1.00 88.75 69 VAL A N 1
ATOM 567 C CA . VAL A 1 69 ? -7.695 -10.223 -6.322 1.00 88.75 69 VAL A CA 1
ATOM 568 C C . VAL A 1 69 ? -8.959 -10.373 -7.164 1.00 88.75 69 VAL A C 1
ATOM 570 O O . VAL A 1 69 ? -8.936 -11.017 -8.212 1.00 88.75 69 VAL A O 1
ATOM 573 N N . TRP A 1 70 ? -10.053 -9.752 -6.725 1.00 88.12 70 TRP A N 1
ATOM 574 C CA . TRP A 1 70 ? -11.309 -9.764 -7.466 1.00 88.12 70 TRP A CA 1
ATOM 575 C C . TRP A 1 70 ? -11.149 -9.054 -8.813 1.00 88.12 70 TRP A C 1
ATOM 577 O O . TRP A 1 70 ? -10.750 -7.891 -8.892 1.00 88.12 70 TRP A O 1
ATOM 587 N N . THR A 1 71 ? -11.479 -9.759 -9.888 1.00 86.38 71 THR A N 1
ATOM 588 C CA . THR A 1 71 ? -11.505 -9.199 -11.239 1.00 86.38 71 THR A CA 1
ATOM 589 C C . THR A 1 71 ? -12.702 -8.267 -11.410 1.00 86.38 71 THR A C 1
ATOM 591 O O . THR A 1 71 ? -13.741 -8.434 -10.770 1.00 86.38 71 THR A O 1
ATOM 594 N N . ARG A 1 72 ? -12.601 -7.318 -12.347 1.00 85.06 72 ARG A N 1
ATOM 595 C CA . ARG A 1 72 ? -13.719 -6.429 -12.699 1.00 85.06 72 ARG A CA 1
ATOM 596 C C . ARG A 1 72 ? -14.997 -7.206 -13.036 1.00 85.06 72 ARG A C 1
ATOM 598 O O . ARG A 1 72 ? -16.071 -6.836 -12.579 1.00 85.06 72 ARG A O 1
ATOM 605 N N . ARG A 1 73 ? -14.854 -8.316 -13.764 1.00 86.44 73 ARG A N 1
ATOM 606 C CA . ARG A 1 73 ? -15.961 -9.208 -14.114 1.00 86.44 73 ARG A CA 1
ATOM 607 C C . ARG A 1 73 ? -16.643 -9.791 -12.872 1.00 86.44 73 ARG A C 1
ATOM 609 O O . ARG A 1 73 ? -17.857 -9.711 -12.774 1.00 86.44 73 ARG A O 1
ATOM 616 N N . GLN A 1 74 ? -15.880 -10.312 -11.910 1.00 89.25 74 GLN A N 1
ATOM 617 C CA . GLN A 1 74 ? -16.443 -10.848 -10.660 1.00 89.25 74 GLN A CA 1
ATOM 618 C C . GLN A 1 74 ? -17.176 -9.772 -9.848 1.00 89.25 74 GLN A C 1
ATOM 620 O O . GLN A 1 74 ? -18.224 -10.044 -9.269 1.00 89.25 74 GLN A O 1
ATOM 625 N N . VAL A 1 75 ? -16.646 -8.544 -9.821 1.00 88.88 75 VAL A N 1
ATOM 626 C CA . VAL A 1 75 ? -17.303 -7.408 -9.156 1.00 88.88 75 VAL A CA 1
ATOM 627 C C . VAL A 1 75 ? -18.629 -7.060 -9.842 1.00 88.88 75 VAL A C 1
ATOM 629 O O . VAL A 1 75 ? -19.631 -6.837 -9.165 1.00 88.88 75 VAL A O 1
ATOM 632 N N . GLU A 1 76 ? -18.661 -7.030 -11.175 1.00 91.69 76 GLU A N 1
ATOM 633 C CA . GLU A 1 76 ? -19.878 -6.766 -11.956 1.00 91.69 76 GLU A CA 1
ATOM 634 C C . GLU A 1 76 ? -20.919 -7.890 -11.790 1.00 91.69 76 GLU A C 1
ATOM 636 O O . GLU A 1 76 ? -22.099 -7.605 -11.575 1.00 91.69 76 GLU A O 1
ATOM 641 N N . GLU A 1 77 ? -20.486 -9.153 -11.793 1.00 93.69 77 GLU A N 1
ATOM 642 C CA . GLU A 1 77 ? -21.333 -10.324 -11.541 1.00 93.69 77 GLU A CA 1
ATOM 643 C C . GLU A 1 77 ? -21.930 -10.304 -10.124 1.00 93.69 77 GLU A C 1
ATOM 645 O O . GLU A 1 77 ? -23.132 -10.516 -9.960 1.00 93.69 77 GLU A O 1
ATOM 650 N N . ASP A 1 78 ? -21.140 -9.986 -9.092 1.00 94.19 78 ASP A N 1
ATOM 651 C CA . ASP A 1 78 ? -21.649 -9.863 -7.719 1.00 94.19 78 ASP A CA 1
ATOM 652 C C . ASP A 1 78 ? -22.596 -8.669 -7.556 1.00 94.19 78 ASP A C 1
ATOM 654 O O . ASP A 1 78 ? -23.605 -8.749 -6.848 1.00 94.19 78 ASP A O 1
ATOM 658 N N . ARG A 1 79 ? -22.321 -7.559 -8.250 1.00 93.88 79 ARG A N 1
ATOM 659 C CA . ARG A 1 79 ? -23.220 -6.404 -8.273 1.00 93.88 79 ARG A CA 1
ATOM 660 C C . ARG A 1 79 ? -24.575 -6.767 -8.875 1.00 93.88 79 ARG A C 1
ATOM 662 O O . ARG A 1 79 ? -25.591 -6.381 -8.305 1.00 93.88 79 ARG A O 1
ATOM 669 N N . ALA A 1 80 ? -24.594 -7.521 -9.972 1.00 95.00 80 ALA A N 1
ATOM 670 C CA . ALA A 1 80 ? -25.826 -7.974 -10.612 1.00 95.00 80 ALA A CA 1
ATOM 671 C C . ALA A 1 80 ? -26.579 -9.022 -9.772 1.00 95.00 80 ALA A C 1
ATOM 673 O O . ALA A 1 80 ? -27.800 -8.958 -9.667 1.00 95.00 80 ALA A O 1
ATOM 674 N N . ALA A 1 81 ? -25.863 -9.967 -9.154 1.00 96.25 81 ALA A N 1
ATOM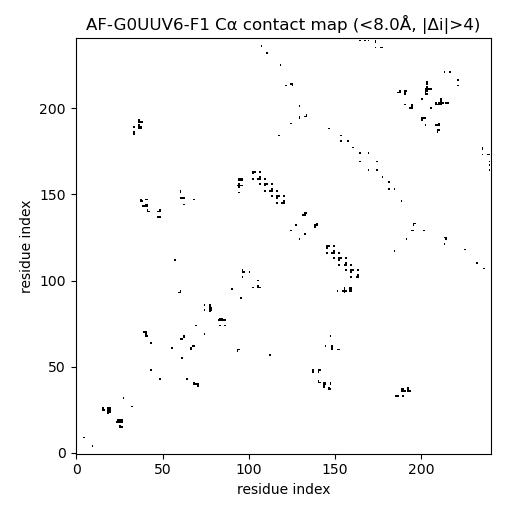 675 C CA . ALA A 1 81 ? -26.473 -11.097 -8.453 1.00 96.25 81 ALA A CA 1
ATOM 676 C C . ALA A 1 81 ? -26.881 -10.794 -7.002 1.00 96.25 81 ALA A C 1
ATOM 678 O O . ALA A 1 81 ? -27.877 -11.330 -6.521 1.00 96.25 81 ALA A O 1
ATOM 679 N N . THR A 1 82 ? -26.105 -9.984 -6.275 1.00 94.06 82 THR A N 1
ATOM 680 C CA . THR A 1 82 ? -26.306 -9.755 -4.831 1.00 94.06 82 THR A CA 1
ATOM 681 C C . THR A 1 82 ? -26.295 -8.282 -4.424 1.00 94.06 82 THR A C 1
ATOM 683 O O . THR A 1 82 ? -26.357 -7.969 -3.233 1.00 94.06 82 THR A O 1
ATOM 686 N N . GLY A 1 83 ? -26.189 -7.358 -5.384 1.00 92.94 83 GLY A N 1
ATOM 687 C CA . GLY A 1 83 ? -25.984 -5.941 -5.083 1.00 92.94 83 GLY A CA 1
ATOM 688 C C . GLY A 1 83 ? -24.618 -5.667 -4.444 1.00 92.94 83 GLY A C 1
ATOM 689 O O . GLY A 1 83 ? -24.488 -4.746 -3.636 1.00 92.94 83 GLY A O 1
ATOM 690 N N . GLY A 1 84 ? -23.604 -6.488 -4.742 1.00 92.62 84 GLY A N 1
ATOM 691 C CA . GLY A 1 84 ? -22.245 -6.311 -4.224 1.00 92.62 84 GLY A CA 1
ATOM 692 C C . GLY A 1 84 ? -22.079 -6.754 -2.767 1.00 92.62 84 GLY A C 1
ATOM 693 O O . GLY A 1 84 ? -21.251 -6.200 -2.041 1.00 92.62 84 GLY A O 1
ATOM 694 N N . ARG A 1 85 ? -22.941 -7.647 -2.266 1.00 95.06 85 ARG A N 1
ATOM 695 C CA . ARG A 1 85 ? -22.890 -8.100 -0.870 1.00 95.06 85 ARG A CA 1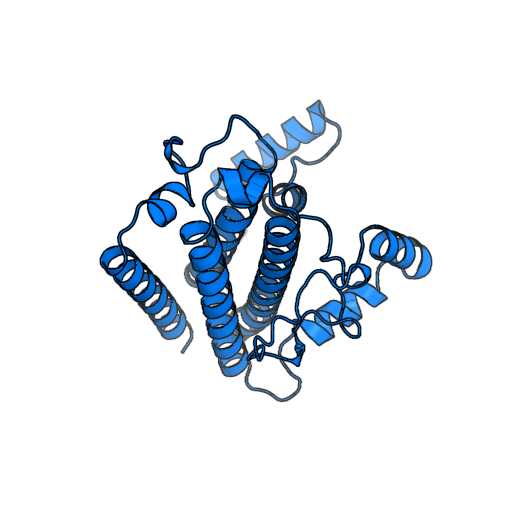
ATOM 696 C C . ARG A 1 85 ? -21.691 -9.015 -0.625 1.00 95.06 85 ARG A C 1
ATOM 698 O O . ARG A 1 85 ? -21.021 -8.838 0.387 1.00 95.06 85 ARG A O 1
ATOM 705 N N . ARG A 1 86 ? -21.389 -9.941 -1.544 1.00 94.00 86 ARG A N 1
ATOM 706 C CA . ARG A 1 86 ? -20.294 -10.910 -1.350 1.00 94.00 86 ARG A CA 1
ATOM 707 C C . ARG A 1 86 ? -18.942 -10.214 -1.305 1.00 94.00 86 ARG A C 1
ATOM 709 O O . ARG A 1 86 ? -18.122 -10.558 -0.460 1.00 94.00 86 ARG A O 1
ATOM 716 N N . LEU A 1 87 ? -18.730 -9.219 -2.171 1.00 92.00 87 LEU A N 1
ATOM 717 C CA . LEU A 1 87 ? -17.518 -8.406 -2.131 1.00 92.00 87 LEU A CA 1
ATOM 718 C C . LEU A 1 87 ? -17.385 -7.707 -0.774 1.00 92.00 87 LEU A C 1
ATOM 720 O O . LEU A 1 87 ? -16.350 -7.833 -0.136 1.00 92.00 87 LEU A O 1
ATOM 724 N N . ARG A 1 88 ? -18.441 -7.038 -0.295 1.00 92.56 88 ARG A N 1
ATOM 725 C CA . ARG A 1 88 ? -18.418 -6.338 1.002 1.00 92.56 88 ARG A CA 1
ATOM 726 C C . ARG A 1 88 ? -18.125 -7.270 2.178 1.00 92.56 88 ARG A C 1
ATOM 728 O O . ARG A 1 88 ? -17.329 -6.919 3.039 1.00 92.56 88 ARG A O 1
ATOM 735 N N . GLU A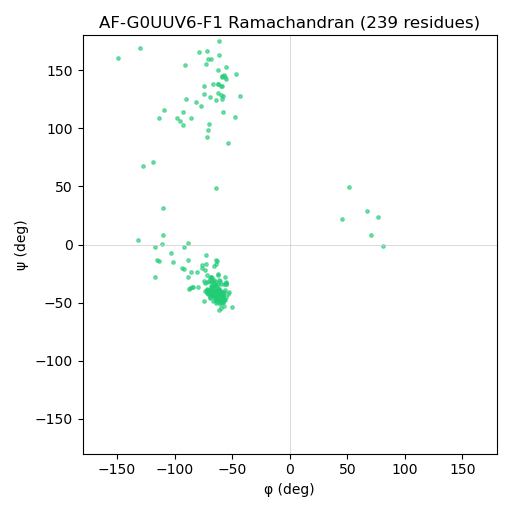 1 89 ? -18.739 -8.451 2.213 1.00 94.38 89 GLU A N 1
ATOM 736 C CA . GLU A 1 89 ? -18.484 -9.463 3.249 1.00 94.38 89 GLU A CA 1
ATOM 737 C C . GLU A 1 89 ? -17.036 -9.973 3.196 1.00 94.38 89 GLU A C 1
ATOM 739 O O . GLU A 1 89 ? -16.378 -10.098 4.231 1.00 94.38 89 GLU A O 1
ATOM 744 N N . TRP A 1 90 ? -16.511 -10.219 1.992 1.00 93.38 90 TRP A N 1
ATOM 745 C CA . TRP A 1 90 ? -15.116 -10.609 1.800 1.00 93.38 90 TRP A CA 1
ATOM 746 C C . TRP A 1 90 ? -14.148 -9.498 2.231 1.00 93.38 90 TRP A C 1
ATOM 748 O O . TRP A 1 90 ? -13.183 -9.782 2.940 1.00 93.38 90 TRP A O 1
ATOM 758 N N . GLU A 1 91 ? -14.411 -8.240 1.866 1.00 92.31 91 GLU A N 1
ATOM 759 C CA . GLU A 1 91 ? -13.593 -7.084 2.253 1.00 92.31 91 GLU A CA 1
ATOM 760 C C . GLU A 1 91 ? -13.608 -6.881 3.771 1.00 92.31 91 GLU A C 1
ATOM 762 O O . GLU A 1 91 ? -12.546 -6.730 4.369 1.00 92.31 91 GLU A O 1
ATOM 767 N N . ALA A 1 92 ? -14.779 -6.959 4.409 1.00 91.81 92 ALA A N 1
ATOM 768 C CA . ALA A 1 92 ? -14.906 -6.851 5.861 1.00 91.81 92 ALA A CA 1
ATOM 769 C C . ALA A 1 92 ? -14.122 -7.955 6.586 1.00 91.81 92 ALA A C 1
ATOM 771 O O . ALA A 1 92 ? -13.408 -7.678 7.545 1.00 91.81 92 ALA A O 1
ATOM 772 N N . LYS A 1 93 ? -14.190 -9.197 6.093 1.00 91.75 93 LYS A N 1
ATOM 773 C CA . LYS A 1 93 ? -13.439 -10.328 6.656 1.00 91.75 93 LYS A CA 1
ATOM 774 C C . LYS A 1 93 ? -11.927 -10.207 6.444 1.00 91.75 93 LYS A C 1
ATOM 776 O O . LYS A 1 93 ? -11.156 -10.660 7.285 1.00 91.75 93 LYS A O 1
ATOM 781 N N . THR A 1 94 ? -11.504 -9.665 5.305 1.00 91.56 94 THR A N 1
ATOM 782 C CA . THR A 1 94 ? -10.089 -9.642 4.899 1.00 91.56 94 THR A CA 1
ATOM 783 C C . THR A 1 94 ? -9.349 -8.432 5.464 1.00 91.56 94 THR A C 1
ATOM 785 O O . THR A 1 94 ? -8.178 -8.542 5.828 1.00 91.56 94 THR A O 1
ATOM 788 N N . PHE A 1 95 ? -10.021 -7.283 5.528 1.00 94.25 95 PHE A N 1
ATOM 789 C CA . PHE A 1 95 ? -9.427 -5.995 5.882 1.00 94.25 95 PHE A CA 1
ATOM 790 C C . PHE A 1 95 ? -9.937 -5.434 7.208 1.00 94.25 95 PHE A C 1
ATOM 792 O O . PHE A 1 95 ? -9.344 -4.493 7.709 1.00 94.25 95 PHE A O 1
ATOM 799 N N . GLY A 1 96 ? -11.024 -5.950 7.777 1.00 92.94 96 GLY A N 1
ATOM 800 C CA . GLY A 1 96 ? -11.505 -5.486 9.076 1.00 92.94 96 GLY A CA 1
ATOM 801 C C . GLY A 1 96 ? -10.599 -5.921 10.235 1.00 92.94 96 GLY A C 1
ATOM 802 O O . GLY A 1 96 ? -9.859 -6.902 10.099 1.00 92.94 96 GLY A O 1
ATOM 803 N N . PRO A 1 97 ? -10.678 -5.230 11.389 1.00 93.12 97 PRO A N 1
ATOM 804 C CA . PRO A 1 97 ? -10.038 -5.694 12.615 1.00 93.12 97 PRO A CA 1
ATOM 805 C C . PRO A 1 97 ? -10.571 -7.075 13.013 1.00 93.12 97 PRO A C 1
ATOM 807 O O . PRO A 1 97 ? -11.754 -7.383 12.827 1.00 93.12 97 PRO A O 1
ATOM 810 N N . ARG A 1 98 ? -9.703 -7.914 13.580 1.00 90.94 98 ARG A N 1
ATOM 811 C CA . ARG A 1 98 ? -10.080 -9.260 14.029 1.00 90.94 98 ARG A CA 1
ATOM 812 C C . ARG A 1 98 ? -11.065 -9.209 15.199 1.00 90.94 98 ARG A C 1
ATOM 814 O O . ARG A 1 98 ? -10.896 -8.451 16.152 1.00 90.94 98 ARG A O 1
ATOM 821 N N . GLU A 1 99 ? -12.073 -10.077 15.150 1.00 88.25 99 GLU A N 1
ATOM 822 C CA . GLU A 1 99 ? -13.061 -10.204 16.223 1.00 88.25 99 GLU A CA 1
ATOM 823 C C . GLU A 1 99 ? -12.389 -10.585 17.551 1.00 88.25 99 GLU A C 1
ATOM 825 O O . GLU A 1 99 ? -11.604 -11.532 17.611 1.00 88.25 99 GLU A O 1
ATOM 830 N N . GLY A 1 100 ? -12.687 -9.830 18.612 1.00 88.06 100 GLY A N 1
ATOM 831 C CA . GLY A 1 100 ? -12.133 -10.042 19.953 1.00 88.06 100 GLY A CA 1
ATOM 832 C C . GLY A 1 100 ? -10.724 -9.481 20.186 1.00 88.06 100 GLY A C 1
ATOM 833 O O . GLY A 1 100 ? -10.223 -9.593 21.303 1.00 88.06 100 GLY A O 1
ATOM 834 N N . PHE A 1 101 ? -10.089 -8.865 19.183 1.00 90.38 101 PHE A N 1
ATOM 835 C CA . PHE A 1 101 ? -8.772 -8.236 19.327 1.00 90.38 101 PHE A CA 1
ATOM 836 C C . PHE A 1 101 ? -8.888 -6.759 19.720 1.00 90.38 101 PHE A C 1
ATOM 838 O O . PHE A 1 101 ? -9.887 -6.091 19.438 1.00 90.38 101 PHE A O 1
ATOM 845 N N . ASP A 1 102 ? -7.849 -6.239 20.377 1.00 92.94 102 ASP A N 1
ATOM 846 C CA . ASP A 1 102 ? -7.765 -4.812 20.672 1.00 92.94 102 ASP A CA 1
ATOM 847 C C . ASP A 1 102 ? -7.551 -3.999 19.388 1.00 92.94 102 ASP A C 1
ATOM 849 O O . ASP A 1 102 ? -6.613 -4.234 18.630 1.00 92.94 102 ASP A O 1
ATOM 853 N N . VAL A 1 103 ? -8.413 -3.006 19.165 1.00 92.44 103 VAL A N 1
ATOM 854 C CA . VAL A 1 103 ? -8.432 -2.223 17.922 1.00 92.44 103 VAL A CA 1
ATOM 855 C C . VAL A 1 103 ? -7.201 -1.325 17.760 1.00 92.44 103 VAL A C 1
ATOM 857 O O . VAL A 1 103 ? -6.792 -1.054 16.632 1.00 92.44 103 VAL A O 1
ATOM 860 N N . VAL A 1 104 ? -6.574 -0.882 18.857 1.00 92.69 104 VAL A N 1
ATOM 861 C CA . VAL A 1 104 ? -5.329 -0.096 18.790 1.00 92.69 104 VAL A CA 1
ATOM 862 C C . VAL A 1 104 ? -4.156 -1.004 18.412 1.00 92.69 104 VAL A C 1
ATOM 864 O O . VAL A 1 104 ? -3.342 -0.642 17.558 1.00 92.69 104 VAL A O 1
ATOM 867 N N . GLY A 1 105 ? -4.117 -2.219 18.965 1.00 93.94 105 GLY A N 1
ATOM 868 C CA . GLY A 1 105 ? -3.218 -3.284 18.524 1.00 93.94 105 GLY A CA 1
ATOM 869 C C . GLY A 1 105 ? -3.390 -3.636 17.041 1.00 93.94 105 GLY A C 1
ATOM 870 O O . GLY A 1 105 ? -2.403 -3.671 16.309 1.00 93.94 105 GLY A O 1
ATOM 871 N N . GLU A 1 106 ? -4.628 -3.818 16.566 1.00 95.12 106 GLU A N 1
ATOM 872 C CA . GLU A 1 106 ? -4.924 -4.075 15.143 1.00 95.12 106 GLU A CA 1
ATOM 873 C C . GLU A 1 106 ? -4.493 -2.910 14.240 1.00 95.12 106 GLU A C 1
ATOM 875 O O . GLU A 1 106 ? -3.954 -3.125 13.154 1.00 95.12 106 GLU A O 1
ATOM 880 N N . LEU A 1 107 ? -4.693 -1.665 14.683 1.00 95.81 107 LEU A N 1
ATOM 881 C CA . LEU A 1 107 ? -4.218 -0.496 13.949 1.00 95.81 107 LEU A CA 1
ATOM 882 C C . LEU A 1 107 ? -2.688 -0.497 13.857 1.00 95.81 107 LEU A C 1
ATOM 884 O O . LEU A 1 107 ? -2.153 -0.298 12.769 1.00 95.81 107 LEU A O 1
ATOM 888 N N . THR A 1 108 ? -1.985 -0.793 14.949 1.00 95.81 108 THR A N 1
ATOM 889 C CA . THR A 1 108 ? -0.516 -0.876 14.951 1.00 95.81 108 THR A CA 1
ATOM 890 C C . THR A 1 108 ? -0.014 -1.960 13.988 1.00 95.81 108 THR A C 1
ATOM 892 O O . THR A 1 108 ? 0.839 -1.669 13.150 1.00 95.81 108 THR A O 1
ATOM 895 N N . ASP A 1 109 ? -0.613 -3.158 14.012 1.00 95.75 109 ASP A N 1
ATOM 896 C CA . ASP A 1 109 ? -0.318 -4.245 13.058 1.00 95.75 109 ASP A CA 1
ATOM 897 C C . ASP A 1 109 ? -0.530 -3.797 11.604 1.00 95.75 109 ASP A C 1
ATOM 899 O O . ASP A 1 109 ? 0.338 -3.975 10.751 1.00 95.75 109 ASP A O 1
ATOM 903 N N . SER A 1 110 ? -1.659 -3.141 11.320 1.00 97.12 110 SER A N 1
ATOM 904 C CA . SER A 1 110 ? -1.964 -2.643 9.975 1.00 97.12 110 SER A CA 1
ATOM 905 C C . SER A 1 110 ? -1.009 -1.541 9.501 1.00 97.12 110 SER A C 1
ATOM 907 O O . SER A 1 110 ? -0.734 -1.423 8.306 1.00 97.12 110 SER A O 1
ATOM 909 N N . MET A 1 111 ? -0.476 -0.737 10.427 1.00 97.25 111 MET A N 1
ATOM 910 C CA . MET A 1 111 ? 0.503 0.305 10.130 1.00 97.25 111 MET A CA 1
ATOM 911 C C . MET A 1 111 ? 1.869 -0.286 9.791 1.00 97.25 111 MET A C 1
ATOM 913 O O . MET A 1 111 ? 2.532 0.215 8.879 1.00 97.25 111 MET A O 1
ATOM 917 N N . ASP A 1 112 ? 2.285 -1.337 10.497 1.00 96.81 112 ASP A N 1
ATOM 918 C CA . ASP A 1 112 ? 3.519 -2.061 10.194 1.00 96.81 112 ASP A CA 1
ATOM 919 C C . ASP A 1 112 ? 3.397 -2.838 8.876 1.00 96.81 112 ASP A C 1
ATOM 921 O O . ASP A 1 112 ? 4.320 -2.793 8.061 1.00 96.81 112 ASP A O 1
ATOM 925 N N . GLU A 1 113 ? 2.238 -3.442 8.595 1.00 97.62 113 GLU A N 1
ATOM 926 C CA . GLU A 1 113 ? 1.960 -4.073 7.300 1.00 97.62 113 GLU A CA 1
ATOM 927 C C . GLU A 1 113 ? 2.051 -3.073 6.145 1.00 97.62 113 GLU A C 1
ATOM 929 O O . GLU A 1 113 ? 2.713 -3.335 5.137 1.00 97.62 113 GLU A O 1
ATOM 934 N N . LEU A 1 114 ? 1.395 -1.916 6.278 1.00 97.75 114 LEU A N 1
ATOM 935 C CA . LEU A 1 114 ? 1.420 -0.881 5.250 1.00 97.75 114 LEU A CA 1
ATOM 936 C C . LEU A 1 114 ? 2.837 -0.351 5.025 1.00 97.75 114 LEU A C 1
ATOM 938 O O . LEU A 1 114 ? 3.249 -0.193 3.877 1.00 97.75 114 LEU A O 1
ATOM 942 N N . ALA A 1 115 ? 3.592 -0.113 6.101 1.00 96.75 115 ALA A N 1
ATOM 943 C CA . ALA A 1 115 ? 4.976 0.341 6.012 1.00 96.75 115 ALA A CA 1
ATOM 944 C C . ALA A 1 115 ? 5.880 -0.697 5.332 1.00 96.75 115 ALA A C 1
ATOM 946 O O . ALA A 1 115 ? 6.683 -0.332 4.474 1.00 96.75 115 ALA A O 1
ATOM 947 N N . HIS A 1 116 ? 5.721 -1.980 5.668 1.00 96.19 116 HIS A N 1
ATOM 948 C CA . HIS A 1 116 ? 6.472 -3.070 5.051 1.00 96.19 116 HIS A CA 1
ATOM 949 C C . HIS A 1 116 ? 6.223 -3.136 3.541 1.00 96.19 116 HIS A C 1
ATOM 951 O O . HIS A 1 116 ? 7.163 -3.069 2.751 1.00 96.19 116 HIS A O 1
ATOM 957 N N . TRP A 1 117 ? 4.958 -3.213 3.118 1.00 96.44 117 TRP A N 1
ATOM 958 C CA . TRP A 1 117 ? 4.634 -3.333 1.695 1.00 96.44 117 TRP A CA 1
ATOM 959 C C . TRP A 1 117 ? 4.931 -2.064 0.903 1.00 96.44 117 TRP A C 1
ATOM 961 O O . TRP A 1 117 ? 5.254 -2.149 -0.283 1.00 96.44 117 TRP A O 1
ATOM 971 N N . GLU A 1 118 ? 4.869 -0.896 1.540 1.00 97.12 118 GLU A N 1
ATOM 972 C CA . GLU A 1 118 ? 5.343 0.342 0.935 1.00 97.12 118 GLU A CA 1
ATOM 973 C C . GLU A 1 118 ? 6.854 0.293 0.690 1.00 97.12 118 GLU A C 1
ATOM 975 O O . GLU A 1 118 ? 7.290 0.600 -0.419 1.00 97.12 118 GLU A O 1
ATOM 980 N N . GLU A 1 119 ? 7.652 -0.125 1.676 1.00 96.12 119 GLU A N 1
ATOM 981 C CA . GLU A 1 119 ? 9.100 -0.265 1.507 1.00 96.12 119 GLU A CA 1
ATOM 982 C C . GLU A 1 119 ? 9.435 -1.262 0.394 1.00 96.12 119 GLU A C 1
ATOM 984 O O . GLU A 1 119 ? 10.223 -0.936 -0.493 1.00 96.12 119 GLU A O 1
ATOM 989 N N . VAL A 1 120 ? 8.812 -2.446 0.396 1.00 94.94 120 VAL A N 1
ATOM 990 C CA . VAL A 1 120 ? 9.022 -3.472 -0.640 1.00 94.94 120 VAL A CA 1
ATOM 991 C C . VAL A 1 120 ? 8.681 -2.921 -2.027 1.00 94.94 120 VAL A C 1
ATOM 993 O O . VAL A 1 120 ? 9.437 -3.115 -2.981 1.00 94.94 120 VAL A O 1
ATOM 996 N N . PHE A 1 121 ? 7.575 -2.182 -2.152 1.00 96.00 121 PHE A N 1
ATOM 997 C CA . PHE A 1 121 ? 7.190 -1.545 -3.408 1.00 96.00 121 PHE A CA 1
ATOM 998 C C . PHE A 1 121 ? 8.196 -0.473 -3.852 1.00 96.00 121 PHE A C 1
ATOM 1000 O O . PHE A 1 121 ? 8.597 -0.454 -5.018 1.00 96.00 121 PHE A O 1
ATOM 1007 N N . VAL A 1 122 ? 8.627 0.408 -2.942 1.00 96.31 122 VAL A N 1
ATOM 1008 C CA . VAL A 1 122 ? 9.596 1.471 -3.251 1.00 96.31 122 VAL A CA 1
ATOM 1009 C C . VAL A 1 122 ? 10.953 0.878 -3.642 1.00 96.31 122 VAL A C 1
ATOM 1011 O O . VAL A 1 122 ? 11.569 1.323 -4.611 1.00 96.31 122 VAL A O 1
ATOM 1014 N N . ARG A 1 123 ? 11.392 -0.172 -2.950 1.00 95.56 123 ARG A N 1
ATOM 1015 C CA . ARG A 1 123 ? 12.615 -0.909 -3.270 1.00 95.56 123 ARG A CA 1
ATOM 1016 C C . ARG A 1 123 ? 12.549 -1.514 -4.672 1.00 95.56 123 ARG A C 1
ATOM 1018 O O . ARG A 1 123 ? 13.431 -1.254 -5.483 1.00 95.56 123 ARG A O 1
ATOM 1025 N N . PHE A 1 124 ? 11.446 -2.184 -5.017 1.00 94.50 124 PHE A N 1
ATOM 1026 C CA . PHE A 1 124 ? 11.232 -2.719 -6.365 1.00 94.50 124 PHE A CA 1
ATOM 1027 C C . PHE A 1 124 ? 11.348 -1.646 -7.459 1.00 94.50 124 PHE A C 1
ATOM 1029 O O . PHE A 1 124 ? 11.997 -1.870 -8.482 1.00 94.50 124 PHE A O 1
ATOM 1036 N N . ILE A 1 125 ? 10.737 -0.468 -7.274 1.00 94.94 125 ILE A N 1
ATOM 1037 C CA . ILE A 1 125 ? 10.793 0.584 -8.301 1.00 94.94 125 ILE A CA 1
ATOM 1038 C C . ILE A 1 125 ? 12.174 1.247 -8.411 1.00 94.94 125 ILE A C 1
ATOM 1040 O O . ILE A 1 125 ? 12.482 1.758 -9.491 1.00 94.94 125 ILE A O 1
ATOM 1044 N N . ARG A 1 126 ? 12.973 1.244 -7.333 1.00 94.50 126 ARG A N 1
ATOM 1045 C CA . ARG A 1 126 ? 14.363 1.729 -7.309 1.00 94.50 126 ARG A CA 1
ATOM 1046 C C . ARG A 1 126 ? 15.311 0.751 -7.996 1.00 94.50 126 ARG A C 1
ATOM 1048 O O . ARG A 1 126 ? 16.089 1.158 -8.851 1.00 94.50 126 ARG A O 1
ATOM 1055 N N . GLU A 1 127 ? 15.215 -0.529 -7.650 1.00 92.62 127 GLU A N 1
ATOM 1056 C CA . GLU A 1 127 ? 16.135 -1.573 -8.113 1.00 92.62 127 GLU A CA 1
ATOM 1057 C C . GLU A 1 127 ? 15.893 -1.976 -9.570 1.00 92.62 127 GLU A C 1
ATOM 1059 O O . GLU A 1 127 ? 16.839 -2.321 -10.274 1.00 92.62 127 GLU A O 1
ATOM 1064 N N . ALA A 1 128 ? 14.645 -1.915 -10.049 1.00 90.88 128 ALA A N 1
ATOM 1065 C CA . ALA A 1 128 ? 14.302 -2.224 -11.433 1.00 90.88 128 ALA A CA 1
ATOM 1066 C C . ALA A 1 128 ? 14.190 -0.935 -12.279 1.00 90.88 128 ALA A C 1
ATOM 1068 O O . ALA A 1 128 ? 13.207 -0.189 -12.151 1.00 90.88 128 ALA A O 1
ATOM 1069 N N . PRO A 1 129 ? 15.131 -0.661 -13.206 1.00 90.56 129 PRO A N 1
ATOM 1070 C CA . PRO A 1 129 ? 15.084 0.523 -14.056 1.00 90.56 129 PRO A CA 1
ATOM 1071 C C . PRO A 1 129 ? 13.788 0.625 -14.866 1.00 90.56 129 PRO A C 1
ATOM 1073 O O . PRO A 1 129 ? 13.260 -0.370 -15.370 1.00 90.56 129 PRO A O 1
ATOM 1076 N N . LEU A 1 130 ? 13.299 1.854 -15.061 1.00 90.69 130 LEU A N 1
ATOM 1077 C CA . LEU A 1 130 ? 12.058 2.116 -15.797 1.00 90.69 130 LEU A CA 1
ATOM 1078 C C . LEU A 1 130 ? 12.019 1.481 -17.206 1.00 90.69 130 LEU A C 1
ATOM 1080 O O . LEU A 1 130 ? 10.987 0.899 -17.541 1.00 90.69 130 LEU A O 1
ATOM 1084 N N . PRO A 1 131 ? 13.094 1.508 -18.028 1.00 89.81 131 PRO A N 1
ATOM 1085 C CA . PRO A 1 131 ? 13.077 0.843 -19.333 1.00 89.81 131 PRO A CA 1
ATOM 1086 C C . PRO A 1 131 ? 12.813 -0.666 -19.242 1.00 89.81 131 PRO A C 1
ATOM 1088 O O . PRO A 1 131 ? 12.046 -1.203 -20.041 1.00 89.81 131 PRO A O 1
ATOM 1091 N N . GLN A 1 132 ? 13.390 -1.343 -18.244 1.00 90.12 132 GLN A N 1
ATOM 1092 C CA . GLN A 1 132 ? 13.173 -2.774 -18.014 1.00 90.12 132 GLN A CA 1
ATOM 1093 C C . GLN A 1 132 ? 11.744 -3.037 -17.543 1.00 90.12 132 GLN A C 1
ATOM 1095 O O . GLN A 1 132 ? 11.054 -3.891 -18.096 1.00 90.12 132 GLN A O 1
ATOM 1100 N N . ARG A 1 133 ? 11.254 -2.243 -16.582 1.00 89.94 133 ARG A N 1
ATOM 1101 C CA . ARG A 1 133 ? 9.877 -2.346 -16.084 1.00 89.94 133 ARG A CA 1
ATOM 1102 C C . ARG A 1 133 ? 8.802 -2.055 -17.129 1.00 89.94 133 ARG A C 1
ATOM 1104 O O . ARG A 1 133 ? 7.658 -2.347 -16.836 1.00 89.94 133 ARG A O 1
ATOM 1111 N N . ARG A 1 134 ? 9.128 -1.469 -18.288 1.00 87.44 134 ARG A N 1
ATOM 1112 C CA . ARG A 1 134 ? 8.198 -1.255 -19.419 1.00 87.44 134 ARG A CA 1
ATOM 1113 C C . ARG A 1 134 ? 8.197 -2.382 -20.448 1.00 87.44 134 ARG A C 1
ATOM 1115 O O . ARG A 1 134 ? 7.287 -2.462 -21.269 1.00 87.44 134 ARG A O 1
ATOM 1122 N N . THR A 1 135 ? 9.264 -3.173 -20.481 1.00 85.69 135 THR A N 1
ATOM 1123 C CA . THR A 1 135 ? 9.549 -4.092 -21.591 1.00 85.69 135 THR A CA 1
ATOM 1124 C C . THR A 1 135 ? 9.550 -5.548 -21.160 1.00 85.69 135 THR A C 1
ATOM 1126 O O . THR A 1 135 ? 9.226 -6.410 -21.971 1.00 85.69 135 THR A O 1
ATOM 1129 N N . LEU A 1 136 ? 9.878 -5.838 -19.898 1.00 86.69 136 LEU A N 1
ATOM 1130 C CA . LEU A 1 136 ? 9.9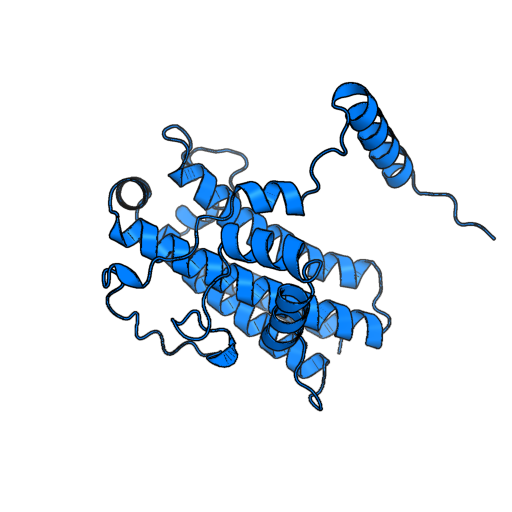87 -7.197 -19.385 1.00 86.69 136 LEU A CA 1
ATOM 1131 C C . LEU A 1 136 ? 8.653 -7.658 -18.771 1.00 86.69 136 LEU A C 1
ATOM 1133 O O . LEU A 1 136 ? 8.264 -7.152 -17.715 1.00 86.69 136 LEU A O 1
ATOM 1137 N N . PRO A 1 137 ? 7.972 -8.666 -19.355 1.00 84.19 137 PRO A N 1
ATOM 1138 C CA . PRO A 1 137 ? 6.675 -9.131 -18.857 1.00 84.19 137 PRO A CA 1
ATOM 1139 C C . PRO A 1 137 ? 6.708 -9.635 -17.410 1.00 84.19 137 PRO A C 1
ATOM 1141 O O . PRO A 1 137 ? 5.749 -9.435 -16.673 1.00 84.19 137 PRO A O 1
ATOM 1144 N N . LEU A 1 138 ? 7.816 -10.248 -16.977 1.00 83.12 138 LEU A N 1
ATOM 1145 C CA . LEU A 1 138 ? 7.970 -10.716 -15.594 1.00 83.12 138 LEU A CA 1
ATOM 1146 C C . LEU A 1 138 ? 7.938 -9.555 -14.591 1.00 83.12 138 LEU A C 1
ATOM 1148 O O . LEU A 1 138 ? 7.251 -9.633 -13.576 1.00 83.12 138 LEU A O 1
ATOM 1152 N N . LEU A 1 139 ? 8.596 -8.436 -14.913 1.00 86.25 139 LEU A N 1
ATOM 1153 C CA . LEU A 1 139 ? 8.556 -7.240 -14.071 1.00 86.25 139 LEU A CA 1
ATOM 1154 C C . LEU A 1 139 ? 7.164 -6.594 -14.055 1.00 86.25 139 LEU A C 1
ATOM 1156 O O . LEU A 1 139 ? 6.793 -5.995 -13.048 1.00 86.25 139 LEU A O 1
ATOM 1160 N N . HIS A 1 140 ? 6.370 -6.737 -15.123 1.00 84.31 140 HIS A N 1
ATOM 1161 C CA . HIS A 1 140 ? 4.975 -6.285 -15.125 1.00 84.31 140 HIS A CA 1
ATOM 1162 C C . HIS A 1 140 ? 4.116 -7.099 -14.153 1.00 84.31 140 HIS A C 1
ATOM 1164 O O . HIS A 1 140 ? 3.312 -6.516 -13.426 1.00 84.31 140 HIS A O 1
ATOM 1170 N N . GLU A 1 141 ? 4.285 -8.423 -14.116 1.00 83.69 141 GLU A N 1
ATOM 1171 C CA . GLU A 1 141 ? 3.563 -9.272 -13.162 1.00 83.69 141 GLU A CA 1
ATOM 1172 C C . GLU A 1 141 ? 4.008 -9.006 -11.719 1.00 83.69 141 GLU A C 1
ATOM 1174 O O . GLU A 1 141 ? 3.162 -8.890 -10.834 1.00 83.69 141 GLU A O 1
ATOM 1179 N N . HIS A 1 142 ? 5.308 -8.798 -11.480 1.00 86.25 142 HIS A N 1
ATOM 1180 C CA . HIS A 1 142 ? 5.816 -8.413 -10.156 1.00 86.25 142 HIS A CA 1
ATOM 1181 C C . HIS A 1 142 ? 5.230 -7.074 -9.702 1.00 86.25 142 HIS A C 1
ATOM 1183 O O . HIS A 1 142 ? 4.745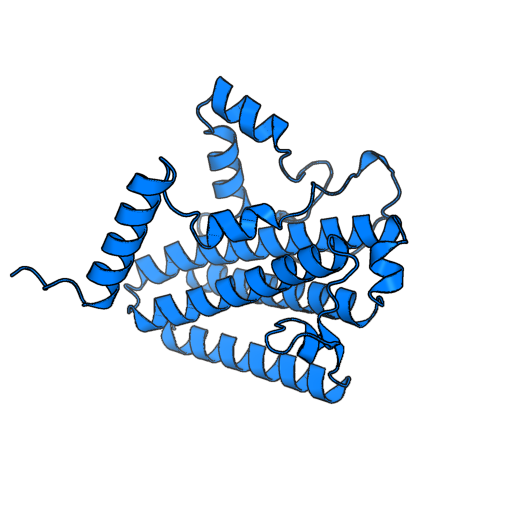 -6.946 -8.579 1.00 86.25 142 HIS A O 1
ATOM 1189 N N . TYR A 1 143 ? 5.203 -6.087 -10.598 1.00 90.00 143 TYR A N 1
ATOM 1190 C CA . TYR A 1 143 ? 4.567 -4.802 -10.340 1.00 90.00 143 TYR A CA 1
ATOM 1191 C C . TYR A 1 143 ? 3.080 -4.960 -9.987 1.00 90.00 143 TYR A C 1
ATOM 1193 O O . TYR A 1 143 ? 2.627 -4.390 -8.996 1.00 90.00 143 TYR A O 1
ATOM 1201 N N . ARG A 1 144 ? 2.319 -5.754 -10.756 1.00 88.81 144 ARG A N 1
ATOM 1202 C CA . ARG A 1 144 ? 0.899 -6.029 -10.474 1.00 88.81 144 ARG A CA 1
ATOM 1203 C C . ARG A 1 144 ? 0.718 -6.634 -9.091 1.00 88.81 144 ARG A C 1
ATOM 1205 O O . ARG A 1 144 ? -0.107 -6.141 -8.325 1.00 88.81 144 ARG A O 1
ATOM 1212 N N . PHE A 1 145 ? 1.496 -7.665 -8.768 1.00 90.00 145 PHE A N 1
ATOM 1213 C CA . PHE A 1 145 ? 1.452 -8.317 -7.465 1.00 90.00 145 PHE A CA 1
ATOM 1214 C C . PHE A 1 145 ? 1.704 -7.317 -6.330 1.00 90.00 145 PHE A C 1
ATOM 1216 O O . PHE A 1 145 ? 0.864 -7.182 -5.441 1.00 90.00 145 PHE A O 1
ATOM 1223 N N . LEU A 1 146 ? 2.804 -6.561 -6.397 1.00 92.88 146 LEU A N 1
ATOM 1224 C CA . LEU A 1 146 ? 3.176 -5.610 -5.349 1.00 92.88 146 LEU A CA 1
ATOM 1225 C C . LEU A 1 146 ? 2.153 -4.492 -5.176 1.00 92.88 146 LEU A C 1
ATOM 1227 O O . LEU A 1 146 ? 1.814 -4.155 -4.045 1.00 92.88 146 LEU A O 1
ATOM 1231 N N . VAL A 1 147 ? 1.618 -3.939 -6.270 1.00 93.62 147 VAL A N 1
ATOM 1232 C CA . VAL A 1 147 ? 0.574 -2.909 -6.179 1.00 93.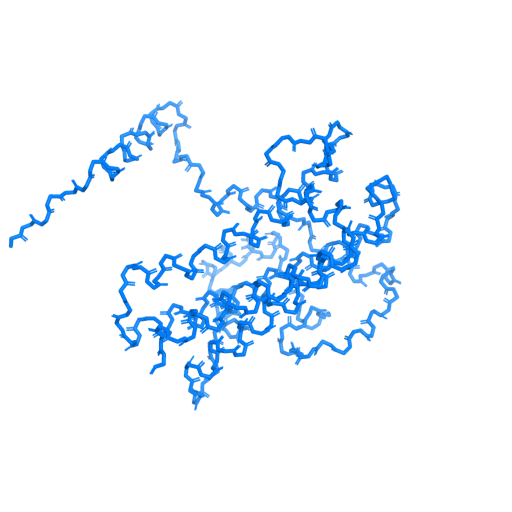62 147 VAL A CA 1
ATOM 1233 C C . VAL A 1 147 ? -0.673 -3.461 -5.509 1.00 93.62 147 VAL A C 1
ATOM 1235 O O . VAL A 1 147 ? -1.197 -2.833 -4.594 1.00 93.62 147 VAL A O 1
ATOM 1238 N N . HIS A 1 148 ? -1.146 -4.640 -5.915 1.00 92.56 148 HIS A N 1
ATOM 1239 C CA . HIS A 1 148 ? -2.327 -5.233 -5.287 1.00 92.56 148 HIS A CA 1
ATOM 1240 C C . HIS A 1 148 ? -2.082 -5.590 -3.824 1.00 92.56 148 HIS A C 1
ATOM 1242 O O . HIS A 1 148 ? -2.986 -5.438 -3.001 1.00 92.56 148 HIS A O 1
ATOM 1248 N N . ARG A 1 149 ? -0.867 -6.011 -3.466 1.00 94.12 149 ARG A N 1
ATOM 1249 C CA . ARG A 1 149 ? -0.537 -6.335 -2.080 1.00 94.12 149 ARG A CA 1
ATOM 1250 C C . ARG A 1 149 ? -0.454 -5.090 -1.200 1.00 94.12 149 ARG A C 1
ATOM 1252 O O . ARG A 1 149 ? -0.982 -5.107 -0.086 1.00 94.12 149 ARG A O 1
ATOM 1259 N N . LEU A 1 150 ? 0.111 -4.009 -1.734 1.00 95.81 150 LEU A N 1
ATOM 1260 C CA . LEU A 1 150 ? 0.116 -2.688 -1.115 1.00 95.81 150 LEU A CA 1
ATOM 1261 C C . LEU A 1 150 ? -1.308 -2.135 -0.956 1.00 95.81 150 LEU A C 1
ATOM 1263 O O . LEU A 1 150 ? -1.647 -1.636 0.110 1.00 95.81 150 LEU A O 1
ATOM 1267 N N . ILE A 1 151 ? -2.181 -2.304 -1.956 1.00 95.12 151 ILE A N 1
ATOM 1268 C CA . ILE A 1 151 ? -3.603 -1.927 -1.864 1.00 95.12 151 ILE A CA 1
ATOM 1269 C C . ILE A 1 151 ? -4.316 -2.721 -0.762 1.00 95.12 151 ILE A C 1
ATOM 1271 O O . ILE A 1 151 ? -5.142 -2.163 -0.042 1.00 95.12 151 ILE A O 1
ATOM 1275 N N . ARG A 1 152 ? -4.018 -4.016 -0.593 1.00 95.44 152 ARG A N 1
ATOM 1276 C CA . ARG A 1 152 ? -4.581 -4.808 0.515 1.00 95.44 152 ARG A CA 1
ATOM 1277 C C . ARG A 1 152 ? -4.127 -4.295 1.879 1.00 95.44 152 ARG A C 1
ATOM 1279 O O . ARG A 1 152 ? -4.964 -4.173 2.769 1.00 95.44 152 ARG A O 1
ATOM 1286 N N . ALA A 1 153 ? -2.845 -3.961 2.021 1.00 97.25 153 ALA A N 1
ATOM 1287 C CA . ALA A 1 153 ? -2.314 -3.358 3.241 1.00 97.25 153 ALA A CA 1
ATOM 1288 C C . ALA A 1 153 ? -2.957 -1.985 3.519 1.00 97.25 153 ALA A C 1
ATOM 1290 O O . ALA A 1 153 ? -3.375 -1.717 4.641 1.00 97.25 153 ALA A O 1
ATOM 1291 N N . GLU A 1 154 ? -3.130 -1.148 2.488 1.00 97.56 154 GLU A N 1
ATOM 1292 C CA . GLU A 1 154 ? -3.826 0.142 2.589 1.00 97.56 154 GLU A CA 1
ATOM 1293 C C . GLU A 1 154 ? -5.272 -0.042 3.062 1.00 97.56 154 GLU A C 1
ATOM 1295 O O . GLU A 1 154 ? -5.732 0.669 3.952 1.00 97.56 154 GLU A O 1
ATOM 1300 N N . ARG A 1 155 ? -5.999 -1.006 2.490 1.00 96.19 155 ARG A N 1
ATOM 1301 C CA . ARG A 1 155 ? -7.389 -1.287 2.867 1.00 96.19 155 ARG A CA 1
ATOM 1302 C C . ARG A 1 155 ? -7.511 -1.792 4.298 1.00 96.19 155 ARG A C 1
ATOM 1304 O O . ARG A 1 155 ? -8.431 -1.367 4.990 1.00 96.19 155 ARG A O 1
ATOM 1311 N N . HIS A 1 156 ? -6.593 -2.653 4.735 1.00 96.88 156 HIS A N 1
ATOM 1312 C CA . HIS A 1 156 ? -6.525 -3.092 6.127 1.00 96.88 156 HIS A CA 1
ATOM 1313 C C . HIS A 1 156 ? -6.264 -1.904 7.060 1.00 96.88 156 HIS A C 1
ATOM 1315 O O . HIS A 1 156 ? -7.027 -1.707 7.999 1.00 96.88 156 HIS A O 1
ATOM 1321 N N . TYR A 1 157 ? -5.285 -1.051 6.735 1.00 97.56 157 TYR A N 1
ATOM 1322 C CA . TYR A 1 157 ? -5.015 0.180 7.481 1.00 97.56 157 TYR A CA 1
ATOM 1323 C C . TYR A 1 157 ? -6.238 1.096 7.576 1.00 97.56 157 TYR A C 1
ATOM 1325 O O . TYR A 1 157 ? -6.564 1.553 8.661 1.00 97.56 157 TYR A O 1
ATOM 1333 N N . ILE A 1 158 ? -6.942 1.356 6.470 1.00 96.31 158 ILE A N 1
ATOM 1334 C CA . ILE A 1 158 ? -8.141 2.211 6.470 1.00 96.31 158 ILE A CA 1
ATOM 1335 C C . ILE A 1 158 ? -9.226 1.626 7.379 1.00 96.31 158 ILE A C 1
ATOM 1337 O O . ILE A 1 158 ? -9.791 2.342 8.201 1.00 96.31 158 ILE A O 1
ATOM 1341 N N . ALA A 1 159 ? -9.505 0.329 7.255 1.00 94.88 159 ALA A N 1
ATOM 1342 C CA . ALA A 1 159 ? -10.574 -0.316 8.004 1.00 94.88 159 ALA A CA 1
ATOM 1343 C C . ALA A 1 159 ? -10.291 -0.373 9.517 1.00 94.88 159 ALA A C 1
ATOM 1345 O O . ALA A 1 159 ? -11.190 -0.092 10.311 1.00 94.88 159 ALA A O 1
ATOM 1346 N N . THR A 1 160 ? -9.061 -0.684 9.936 1.00 95.44 160 THR A N 1
ATOM 1347 C CA . THR A 1 160 ? -8.675 -0.666 11.360 1.00 95.44 160 THR A CA 1
ATOM 1348 C C . THR A 1 160 ? -8.626 0.760 11.902 1.00 95.44 160 THR A C 1
ATOM 1350 O O . THR A 1 160 ? -9.150 1.030 12.982 1.00 95.44 160 THR A O 1
ATOM 1353 N N . ARG A 1 161 ? -8.070 1.702 11.133 1.00 95.31 161 ARG A N 1
ATOM 1354 C CA . ARG A 1 161 ? -8.011 3.127 11.469 1.00 95.31 161 ARG A CA 1
ATOM 1355 C C . ARG A 1 161 ? -9.395 3.710 11.696 1.00 95.31 161 ARG A C 1
ATOM 1357 O O . ARG A 1 161 ? -9.590 4.367 12.710 1.00 95.31 161 ARG A O 1
ATOM 1364 N N . ASP A 1 162 ? -10.345 3.487 10.793 1.00 93.56 162 ASP A N 1
ATOM 1365 C CA . ASP A 1 162 ? -11.683 4.077 10.905 1.00 93.56 162 ASP A CA 1
ATOM 1366 C C . ASP A 1 162 ? -12.394 3.595 12.175 1.00 93.56 162 ASP A C 1
ATOM 1368 O O . ASP A 1 162 ? -12.989 4.398 12.895 1.00 93.56 162 ASP A O 1
ATOM 1372 N N . VAL A 1 163 ? -12.260 2.306 12.509 1.00 93.12 163 VAL A N 1
ATOM 1373 C CA . VAL A 1 163 ? -12.794 1.735 13.754 1.00 93.12 163 VAL A CA 1
ATOM 1374 C C . VAL A 1 163 ? -12.100 2.334 14.981 1.00 93.12 163 VAL A C 1
ATOM 1376 O O . VAL A 1 163 ? -12.773 2.759 15.923 1.00 93.12 163 VAL A O 1
ATOM 1379 N N . THR A 1 164 ? -10.769 2.407 14.981 1.00 94.12 164 THR A N 1
ATOM 1380 C CA . THR A 1 164 ? -9.992 2.913 16.121 1.00 94.12 164 THR A CA 1
ATOM 1381 C C . THR A 1 164 ? -10.222 4.400 16.356 1.00 94.12 164 THR A C 1
ATOM 1383 O O . THR A 1 164 ? -10.532 4.795 17.479 1.00 94.12 164 THR A O 1
ATOM 1386 N N . LEU A 1 165 ? -10.146 5.226 15.310 1.00 91.50 165 LEU A N 1
ATOM 1387 C CA . LEU A 1 165 ? -10.359 6.671 15.406 1.00 91.50 165 LEU A CA 1
ATOM 1388 C C . LEU A 1 165 ? -11.794 7.013 15.824 1.00 91.50 165 LEU A C 1
ATOM 1390 O O . LEU A 1 165 ? -11.994 7.965 16.582 1.00 91.50 165 LEU A O 1
ATOM 1394 N N . ALA A 1 166 ? -12.784 6.225 15.389 1.00 91.81 166 ALA A N 1
ATOM 1395 C CA . ALA A 1 166 ? -14.156 6.360 15.866 1.00 91.81 166 ALA A CA 1
ATOM 1396 C C . ALA A 1 166 ? -14.277 6.020 17.360 1.00 91.81 166 ALA A C 1
ATOM 1398 O O . ALA A 1 166 ? -14.908 6.774 18.100 1.00 91.81 166 ALA A O 1
ATOM 1399 N N . LYS A 1 167 ? -13.644 4.927 17.814 1.00 91.06 167 LYS A N 1
ATOM 1400 C CA . LYS A 1 167 ? -13.673 4.481 19.218 1.00 91.06 167 LYS A CA 1
ATOM 1401 C C . LYS A 1 167 ? -13.053 5.501 20.174 1.00 91.06 167 LYS A C 1
ATOM 1403 O O . LYS A 1 167 ? -13.584 5.700 21.261 1.00 91.06 167 LYS A O 1
ATOM 1408 N N . ILE A 1 168 ? -11.947 6.136 19.785 1.00 90.00 168 ILE A N 1
ATOM 1409 C CA . ILE A 1 168 ? -11.250 7.126 20.627 1.00 90.00 168 ILE A CA 1
ATOM 1410 C C . ILE A 1 168 ? -11.772 8.558 20.439 1.00 90.00 168 ILE A C 1
ATOM 1412 O O . ILE A 1 168 ? -11.244 9.480 21.052 1.00 90.00 168 ILE A O 1
ATOM 1416 N N . HIS A 1 169 ? -12.781 8.762 19.584 1.00 89.56 169 HIS A N 1
ATOM 1417 C CA . HIS A 1 169 ? -13.297 10.087 19.223 1.00 89.56 169 HIS A CA 1
ATOM 1418 C C . HIS A 1 169 ? -12.192 11.056 18.767 1.00 89.56 169 HIS A C 1
ATOM 1420 O O . HIS A 1 169 ? -12.088 12.189 19.242 1.00 89.56 169 HIS A O 1
ATOM 1426 N N . ALA A 1 170 ? -11.352 10.592 17.838 1.00 87.00 170 ALA A N 1
ATOM 1427 C CA . ALA A 1 170 ? -10.179 11.324 17.381 1.00 87.00 170 ALA A CA 1
ATOM 1428 C C . ALA A 1 170 ? -10.519 12.716 16.822 1.00 87.00 170 ALA A C 1
ATOM 1430 O O . ALA A 1 170 ? -11.540 12.925 16.162 1.00 87.00 170 ALA A O 1
ATOM 1431 N N . SER A 1 171 ? -9.616 13.675 17.036 1.00 86.62 171 SER A N 1
ATOM 1432 C CA . SER A 1 171 ? -9.765 15.018 16.473 1.00 86.62 171 SER A CA 1
ATOM 1433 C C . SER A 1 171 ? -9.616 15.020 14.945 1.00 86.62 171 SER A C 1
ATOM 1435 O O . SER A 1 171 ? -8.967 14.149 14.358 1.00 86.62 171 SER A O 1
ATOM 1437 N N . CYS A 1 172 ? -10.135 16.061 14.285 1.00 88.94 172 CYS A N 1
ATOM 1438 C CA . CYS A 1 172 ? -9.963 16.246 12.839 1.00 88.94 172 CYS A CA 1
ATOM 1439 C C . CYS A 1 172 ? -8.487 16.245 12.406 1.00 88.94 172 CYS A C 1
ATOM 1441 O O . CYS A 1 172 ? -8.172 15.796 11.305 1.00 88.94 172 CYS A O 1
ATOM 1443 N N . ASN A 1 173 ? -7.581 16.734 13.259 1.00 87.56 173 ASN A N 1
ATOM 1444 C CA . ASN A 1 173 ? -6.149 16.757 12.960 1.00 87.56 173 ASN A CA 1
ATOM 1445 C C . ASN A 1 173 ? -5.556 15.346 12.946 1.00 87.56 173 ASN A C 1
ATOM 1447 O O . ASN A 1 173 ? -4.823 15.012 12.018 1.00 87.56 173 ASN A O 1
ATOM 1451 N N . VAL A 1 174 ? -5.919 14.505 13.917 1.00 88.06 174 VAL A N 1
ATOM 1452 C CA . VAL A 1 174 ? -5.480 13.102 13.978 1.00 88.06 174 VAL A CA 1
ATOM 1453 C C . VAL A 1 174 ? -6.019 12.322 12.778 1.00 88.06 174 VAL A C 1
ATOM 1455 O O . VAL A 1 174 ? -5.272 11.600 12.117 1.00 88.06 174 VAL A O 1
ATOM 1458 N N . TYR A 1 175 ? -7.286 12.544 12.417 1.00 87.94 175 TYR A N 1
ATOM 1459 C CA . TYR A 1 175 ? -7.860 11.955 11.207 1.00 87.94 175 TYR A CA 1
ATOM 1460 C C . TYR A 1 175 ? -7.100 12.399 9.948 1.00 87.94 175 TYR A C 1
ATOM 1462 O O . TYR A 1 175 ? -6.716 11.571 9.123 1.00 87.94 175 TYR A O 1
ATOM 1470 N N . LYS A 1 176 ? -6.783 13.692 9.817 1.00 88.31 176 LYS A N 1
ATOM 1471 C CA . LYS A 1 176 ? -6.001 14.207 8.685 1.00 88.31 176 LYS A CA 1
ATOM 1472 C C . LYS A 1 176 ? -4.608 13.574 8.594 1.00 88.31 176 LYS A C 1
ATOM 1474 O O . LYS A 1 176 ? -4.213 13.167 7.506 1.00 88.31 176 LYS A O 1
ATOM 1479 N N . MET A 1 177 ? -3.897 13.429 9.715 1.00 88.50 177 MET A N 1
ATOM 1480 C CA . MET A 1 177 ? -2.586 12.762 9.745 1.00 88.50 177 MET A CA 1
ATOM 1481 C C . MET A 1 177 ? -2.656 11.342 9.173 1.00 88.50 177 MET A C 1
ATOM 1483 O O . MET A 1 177 ? -1.764 10.923 8.439 1.00 88.50 177 MET A O 1
ATOM 1487 N N . SER A 1 178 ? -3.732 10.619 9.479 1.00 91.00 178 SER A N 1
ATOM 1488 C CA . SER A 1 178 ? -3.948 9.259 8.987 1.00 91.00 178 SER A CA 1
ATOM 1489 C C . SER A 1 178 ? -4.338 9.195 7.497 1.00 91.00 178 SER A C 1
ATOM 1491 O O . SER A 1 178 ? -3.940 8.276 6.782 1.00 91.00 178 SER A O 1
ATOM 1493 N N . GLU A 1 179 ? -5.064 10.192 6.982 1.00 91.50 179 GLU A N 1
ATOM 1494 C CA . GLU A 1 179 ? -5.406 10.317 5.553 1.00 91.50 179 GLU A CA 1
ATOM 1495 C C . GLU A 1 179 ? -4.201 10.704 4.682 1.00 91.50 179 GLU A C 1
ATOM 1497 O O . GLU A 1 179 ? -4.099 10.271 3.529 1.00 91.50 179 GLU A O 1
ATOM 1502 N N . ASP A 1 180 ? -3.257 11.480 5.220 1.00 90.62 180 ASP A N 1
ATOM 1503 C CA . ASP A 1 180 ? -2.028 11.852 4.510 1.00 90.62 180 ASP A CA 1
ATOM 1504 C C . ASP A 1 180 ? -1.175 10.610 4.180 1.00 90.62 180 ASP A C 1
ATOM 1506 O O . ASP A 1 180 ? -0.563 10.535 3.108 1.00 90.62 180 ASP A O 1
ATOM 1510 N N . VAL A 1 181 ? -1.185 9.594 5.055 1.00 92.25 181 VAL A N 1
ATOM 1511 C CA . VAL A 1 181 ? -0.521 8.300 4.816 1.00 92.25 181 VAL A CA 1
ATOM 1512 C C . VAL A 1 181 ? -1.131 7.597 3.604 1.00 92.25 181 VAL A C 1
ATOM 1514 O O . VAL A 1 181 ? -0.398 7.207 2.694 1.00 92.25 181 VAL A O 1
ATOM 1517 N N . VAL A 1 182 ? -2.463 7.495 3.559 1.00 93.38 182 VAL A N 1
ATOM 1518 C CA . VAL A 1 182 ? -3.196 6.887 2.437 1.00 93.38 182 VAL A CA 1
ATOM 1519 C C . VAL A 1 182 ? -2.904 7.649 1.149 1.00 93.38 182 VAL A C 1
ATOM 1521 O O . VAL A 1 182 ? -2.513 7.059 0.146 1.00 93.38 182 VAL A O 1
ATOM 1524 N N . SER A 1 183 ? -3.023 8.975 1.177 1.00 92.88 183 SER A N 1
ATOM 1525 C CA . SER A 1 183 ? -2.807 9.829 0.005 1.00 92.88 183 SER A CA 1
ATOM 1526 C C . SER A 1 183 ? -1.414 9.645 -0.602 1.00 92.88 183 SER A C 1
ATOM 1528 O O .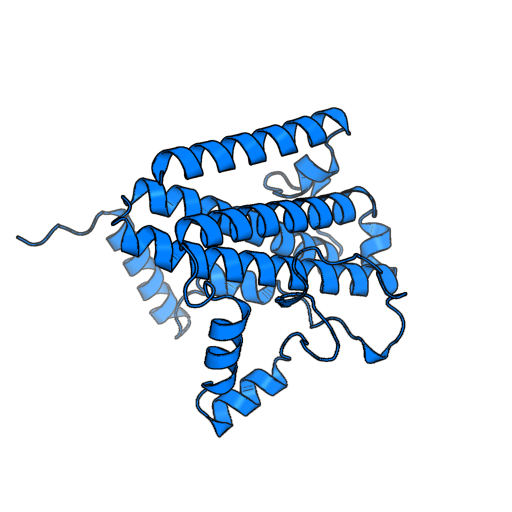 SER A 1 183 ? -1.274 9.560 -1.824 1.00 92.88 183 SER A O 1
ATOM 1530 N N . ARG A 1 184 ? -0.385 9.521 0.243 1.00 93.31 184 ARG A N 1
ATOM 1531 C CA . ARG A 1 184 ? 0.992 9.251 -0.182 1.00 93.31 184 ARG A CA 1
ATOM 1532 C C . ARG A 1 184 ? 1.131 7.884 -0.852 1.00 93.31 184 ARG A C 1
ATOM 1534 O O . ARG A 1 184 ? 1.661 7.821 -1.959 1.00 93.31 184 ARG A O 1
ATOM 1541 N N . VAL A 1 185 ? 0.626 6.819 -0.227 1.00 95.50 185 VAL A N 1
ATOM 1542 C CA . VAL A 1 185 ? 0.673 5.453 -0.784 1.00 95.50 185 VAL A CA 1
ATOM 1543 C C . VAL A 1 185 ? -0.028 5.398 -2.142 1.00 95.50 185 VAL A C 1
ATOM 1545 O O . VAL A 1 185 ? 0.538 4.901 -3.119 1.00 95.50 185 VAL A O 1
ATOM 1548 N N . ARG A 1 186 ? -1.212 6.016 -2.245 1.00 95.56 186 ARG A N 1
ATOM 1549 C CA . ARG A 1 186 ? -1.953 6.118 -3.507 1.00 95.56 186 ARG A CA 1
ATOM 1550 C C . ARG A 1 186 ? -1.183 6.840 -4.594 1.00 95.56 186 ARG A C 1
ATOM 1552 O O . ARG A 1 186 ? -1.209 6.415 -5.752 1.00 95.56 186 ARG A O 1
ATOM 1559 N N . ALA A 1 187 ? -0.487 7.915 -4.240 1.00 94.25 187 ALA A N 1
ATOM 1560 C CA . ALA A 1 187 ? 0.330 8.660 -5.184 1.00 94.25 187 ALA A CA 1
ATOM 1561 C C . ALA A 1 187 ? 1.506 7.824 -5.719 1.00 94.25 187 ALA A C 1
ATOM 1563 O O . ALA A 1 187 ? 1.781 7.885 -6.919 1.00 94.25 187 ALA A O 1
ATOM 1564 N N . LEU A 1 188 ? 2.139 6.995 -4.877 1.00 95.25 188 LEU A N 1
ATOM 1565 C CA . LEU A 1 188 ? 3.248 6.122 -5.278 1.00 95.25 188 LEU A CA 1
ATOM 1566 C C . LEU A 1 188 ? 2.831 5.114 -6.350 1.00 95.25 188 LEU A C 1
ATOM 1568 O O . LEU A 1 188 ? 3.432 5.076 -7.431 1.00 95.25 188 LEU A O 1
ATOM 1572 N N . TYR A 1 189 ? 1.797 4.307 -6.089 1.00 94.44 189 TYR A N 1
ATOM 1573 C CA . TYR A 1 189 ? 1.389 3.299 -7.068 1.00 94.44 189 TYR A CA 1
ATOM 1574 C C . TYR A 1 189 ? 0.741 3.933 -8.308 1.00 94.44 189 TYR A C 1
ATOM 1576 O O . TYR A 1 189 ? 0.929 3.418 -9.412 1.00 94.44 189 TYR A O 1
ATOM 1584 N N . SER A 1 190 ? 0.054 5.077 -8.162 1.00 92.25 190 SER A N 1
ATOM 1585 C CA . SER A 1 190 ? -0.579 5.776 -9.290 1.00 92.25 190 SER A CA 1
ATOM 1586 C C . SER A 1 190 ? 0.446 6.386 -10.243 1.00 92.25 190 SER A C 1
ATOM 1588 O O . SER A 1 190 ? 0.330 6.248 -11.462 1.00 92.25 190 SER A O 1
ATOM 1590 N N . GLU A 1 191 ? 1.474 7.052 -9.715 1.00 93.88 191 GLU A N 1
ATOM 1591 C CA . GLU A 1 191 ? 2.544 7.599 -10.547 1.00 93.88 191 GLU A CA 1
ATOM 1592 C C . GLU A 1 191 ? 3.395 6.493 -11.171 1.00 93.88 191 GLU A C 1
ATOM 1594 O O . GLU A 1 191 ? 3.771 6.590 -12.341 1.00 93.88 191 GLU A O 1
ATOM 1599 N N . THR A 1 192 ? 3.639 5.409 -10.432 1.00 93.56 192 THR A N 1
ATOM 1600 C CA . THR A 1 192 ? 4.312 4.236 -10.993 1.00 93.56 192 THR A CA 1
ATOM 1601 C C . THR A 1 192 ? 3.508 3.657 -12.154 1.00 93.56 192 THR A C 1
ATOM 1603 O O . THR A 1 192 ? 4.067 3.411 -13.214 1.00 93.56 192 THR A O 1
ATOM 1606 N N . HIS A 1 193 ? 2.186 3.520 -12.026 1.00 91.75 193 HIS A N 1
ATOM 1607 C CA . HIS A 1 193 ? 1.347 3.080 -13.141 1.00 91.75 193 HIS A CA 1
ATOM 1608 C C . HIS A 1 193 ? 1.459 4.009 -14.355 1.00 91.75 193 HIS A C 1
ATOM 1610 O O . HIS A 1 193 ? 1.569 3.561 -15.500 1.00 91.75 193 HIS A O 1
ATOM 1616 N N . ARG A 1 194 ? 1.454 5.326 -14.114 1.00 90.00 194 ARG A N 1
ATOM 1617 C CA . ARG A 1 194 ? 1.588 6.344 -15.162 1.00 90.00 194 ARG A CA 1
ATOM 1618 C C . ARG A 1 194 ? 2.928 6.243 -15.891 1.00 90.00 194 ARG A C 1
ATOM 1620 O O . ARG A 1 194 ? 2.956 6.372 -17.112 1.00 90.00 194 ARG A O 1
ATOM 1627 N N . SER A 1 195 ? 4.023 5.992 -15.174 1.00 90.69 195 SER A N 1
ATOM 1628 C CA . SER A 1 195 ? 5.349 5.844 -15.786 1.00 90.69 195 SER A CA 1
ATOM 1629 C C . SER A 1 195 ? 5.476 4.586 -16.642 1.00 90.69 195 SER A C 1
ATOM 1631 O O . SER A 1 195 ? 6.219 4.598 -17.624 1.00 90.69 195 SER A O 1
ATOM 1633 N N . LEU A 1 196 ? 4.720 3.530 -16.333 1.00 87.94 196 LEU A N 1
ATOM 1634 C CA . LEU A 1 196 ? 4.669 2.309 -17.142 1.00 87.94 196 LEU A CA 1
ATOM 1635 C C . LEU A 1 196 ? 3.758 2.442 -18.369 1.00 87.94 196 LEU A C 1
ATOM 1637 O O . LEU A 1 196 ? 4.082 1.917 -19.428 1.00 87.94 196 LEU A O 1
ATOM 1641 N N . SER A 1 197 ? 2.638 3.153 -18.237 1.00 83.44 197 SER A N 1
ATOM 1642 C CA . SER A 1 197 ? 1.628 3.292 -19.298 1.00 83.44 197 SER A CA 1
ATOM 1643 C C . SER A 1 197 ? 1.913 4.414 -20.301 1.00 83.44 197 SER A C 1
ATOM 1645 O O . SER A 1 197 ? 1.438 4.349 -21.432 1.00 83.44 197 SER A O 1
ATOM 1647 N N . SER A 1 198 ? 2.687 5.435 -19.923 1.00 84.81 198 SER A N 1
ATOM 1648 C CA . SER A 1 198 ? 3.025 6.561 -20.798 1.00 84.81 198 SER A CA 1
ATOM 1649 C C . SER A 1 198 ? 4.498 6.518 -21.219 1.00 84.81 198 SER A C 1
ATOM 1651 O O . SER A 1 198 ? 5.367 6.714 -20.366 1.00 84.81 198 SER A O 1
ATOM 1653 N N . PRO A 1 199 ? 4.815 6.348 -22.520 1.00 80.38 199 PRO A N 1
ATOM 1654 C CA . PRO A 1 199 ? 6.197 6.288 -23.013 1.00 80.38 199 PRO A CA 1
ATOM 1655 C C . PRO A 1 199 ? 7.017 7.535 -22.660 1.00 80.38 199 PRO A C 1
ATOM 1657 O O . PRO A 1 199 ? 8.209 7.443 -22.365 1.00 80.38 199 PRO A O 1
ATOM 1660 N N . ASN A 1 200 ? 6.349 8.691 -22.628 1.00 86.38 200 ASN A N 1
ATOM 1661 C CA . ASN A 1 200 ? 6.962 10.002 -22.433 1.00 86.38 200 ASN A CA 1
ATOM 1662 C C . ASN A 1 200 ? 7.017 10.436 -20.958 1.00 86.38 200 ASN A C 1
ATOM 1664 O O . ASN A 1 200 ? 7.526 11.514 -20.659 1.00 86.38 200 ASN A O 1
ATOM 1668 N N . TYR A 1 201 ? 6.489 9.631 -20.028 1.00 90.75 201 TYR A N 1
ATOM 1669 C CA . TYR A 1 201 ? 6.494 9.966 -18.606 1.00 90.75 201 TYR A CA 1
ATOM 1670 C C . TYR A 1 201 ? 7.678 9.327 -17.882 1.00 90.75 201 TYR A C 1
ATOM 1672 O O . TYR A 1 201 ? 7.671 8.129 -17.613 1.00 90.75 201 TYR A O 1
ATOM 1680 N N . ASP A 1 202 ? 8.675 10.129 -17.526 1.00 93.00 202 ASP A N 1
ATOM 1681 C CA . ASP A 1 202 ? 9.805 9.708 -16.695 1.00 93.00 202 ASP A CA 1
ATOM 1682 C C . ASP A 1 202 ? 9.749 10.442 -15.345 1.00 93.00 202 ASP A C 1
ATOM 1684 O O . ASP A 1 202 ? 10.007 11.649 -15.316 1.00 93.00 202 ASP A O 1
ATOM 1688 N N . PRO A 1 203 ? 9.431 9.756 -14.229 1.00 93.94 203 PRO A N 1
ATOM 1689 C CA . PRO A 1 203 ? 9.320 10.386 -12.917 1.00 93.94 203 PRO A CA 1
ATOM 1690 C C . PRO A 1 203 ? 10.580 11.137 -12.483 1.00 93.94 203 PRO A C 1
ATOM 1692 O O . PRO A 1 203 ? 10.464 12.104 -11.737 1.00 93.94 203 PRO A O 1
ATOM 1695 N N . THR A 1 204 ? 11.766 10.741 -12.949 1.00 93.88 204 THR A N 1
ATOM 1696 C CA . THR A 1 204 ? 13.039 11.392 -12.588 1.00 93.88 204 THR A CA 1
ATOM 1697 C C . THR A 1 204 ? 13.213 12.767 -13.238 1.00 93.88 204 THR A C 1
ATOM 1699 O O . THR A 1 204 ? 14.023 13.574 -12.790 1.00 93.88 204 THR A O 1
ATOM 1702 N N . ARG A 1 205 ? 12.423 13.060 -14.280 1.00 93.06 205 ARG A N 1
ATOM 1703 C CA . ARG A 1 205 ? 12.440 14.327 -15.029 1.00 93.06 205 ARG A CA 1
ATOM 1704 C C . ARG A 1 205 ? 11.271 15.246 -14.673 1.00 93.06 205 ARG A C 1
ATOM 1706 O O . ARG A 1 205 ? 11.215 16.381 -15.142 1.00 93.06 205 ARG A O 1
ATOM 1713 N N . MET A 1 206 ? 10.315 14.768 -13.875 1.00 91.94 206 MET A N 1
ATOM 1714 C CA . MET A 1 206 ? 9.098 15.510 -13.548 1.00 91.94 206 MET A CA 1
ATOM 1715 C C . MET A 1 206 ? 9.290 16.364 -12.292 1.00 91.94 206 MET A C 1
ATOM 1717 O O . MET A 1 206 ? 9.589 15.859 -11.216 1.00 91.94 206 MET A O 1
ATOM 1721 N N . LYS A 1 207 ? 9.017 17.671 -12.397 1.00 87.38 207 LYS A N 1
ATOM 1722 C CA . LYS A 1 207 ? 9.177 18.626 -11.281 1.00 87.38 207 LYS A CA 1
ATOM 1723 C C . LYS A 1 207 ? 8.290 18.325 -10.064 1.00 87.38 207 LYS A C 1
ATOM 1725 O O . LYS A 1 207 ? 8.650 18.670 -8.947 1.00 87.38 207 LYS A O 1
ATOM 1730 N N . LYS A 1 208 ? 7.111 17.731 -10.276 1.00 90.19 208 LYS A N 1
ATOM 1731 C CA . LYS A 1 208 ? 6.130 17.398 -9.222 1.00 90.19 208 LYS A CA 1
ATOM 1732 C C . LYS A 1 208 ? 6.013 15.886 -8.997 1.00 90.19 208 LYS A C 1
ATOM 1734 O O . LYS A 1 208 ? 4.929 15.388 -8.713 1.00 90.19 208 LYS A O 1
ATOM 1739 N N . SER A 1 209 ? 7.116 15.173 -9.200 1.00 93.44 209 SER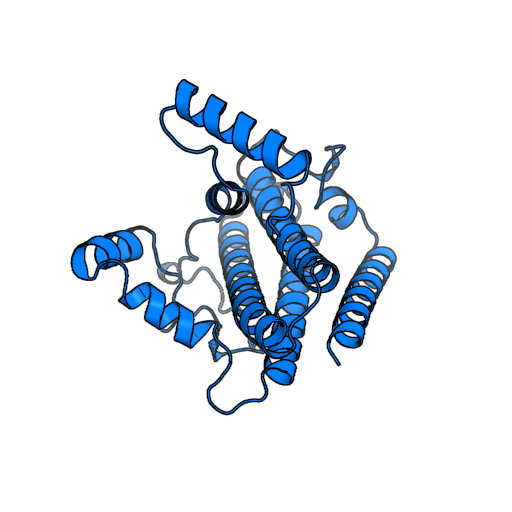 A N 1
ATOM 1740 C CA . SER A 1 209 ? 7.174 13.722 -9.066 1.00 93.44 209 SER A CA 1
ATOM 1741 C C . SER A 1 209 ? 7.156 13.293 -7.606 1.00 93.44 209 SER A C 1
ATOM 1743 O O . SER A 1 209 ? 7.871 13.869 -6.786 1.00 93.44 209 SER A O 1
ATOM 1745 N N . VAL A 1 210 ? 6.373 12.268 -7.283 1.00 93.44 210 VAL A N 1
ATOM 1746 C CA . VAL A 1 210 ? 6.331 11.676 -5.936 1.00 93.44 210 VAL A CA 1
ATOM 1747 C C . VAL A 1 210 ? 7.397 10.588 -5.802 1.00 93.44 210 VAL A C 1
ATOM 1749 O O . VAL A 1 210 ? 8.060 10.475 -4.777 1.00 93.44 210 VAL A O 1
ATOM 1752 N N . THR A 1 211 ? 7.593 9.812 -6.861 1.00 94.94 211 THR A N 1
ATOM 1753 C CA . THR A 1 211 ? 8.559 8.716 -6.962 1.00 94.94 211 THR A CA 1
ATOM 1754 C C . THR A 1 211 ? 9.926 9.194 -7.439 1.00 94.94 211 THR A C 1
ATOM 1756 O O . THR A 1 211 ? 10.926 8.610 -7.051 1.00 94.94 211 THR A O 1
ATOM 1759 N N . GLY A 1 212 ? 10.003 10.277 -8.218 1.00 94.94 212 GLY A N 1
ATOM 1760 C CA . GLY A 1 212 ? 11.251 10.823 -8.768 1.00 94.94 212 GLY A CA 1
ATOM 1761 C C . GLY A 1 212 ? 12.360 11.012 -7.728 1.00 94.94 212 GLY A C 1
ATOM 1762 O O . GLY A 1 212 ? 13.427 10.432 -7.918 1.00 94.94 212 GLY A O 1
ATOM 1763 N N . PRO A 1 213 ? 12.108 11.724 -6.609 1.00 95.12 213 PRO A N 1
ATOM 1764 C CA . PRO A 1 213 ? 13.085 11.849 -5.529 1.00 95.12 213 PRO A CA 1
ATOM 1765 C C . PRO A 1 213 ? 13.508 10.492 -4.954 1.00 95.12 213 PRO A C 1
ATOM 1767 O O . PRO A 1 213 ? 14.693 10.248 -4.771 1.00 95.12 213 PRO A O 1
ATOM 1770 N N . LEU A 1 214 ? 12.560 9.571 -4.744 1.00 95.44 214 LEU A N 1
ATOM 1771 C CA . LEU A 1 214 ? 12.841 8.238 -4.192 1.00 95.44 214 LEU A CA 1
ATOM 1772 C C . LEU A 1 214 ? 13.729 7.389 -5.109 1.00 95.44 214 LEU A C 1
ATOM 1774 O O . LEU A 1 214 ? 14.506 6.578 -4.616 1.00 95.44 214 LEU A O 1
ATOM 1778 N N . LEU A 1 215 ? 13.608 7.563 -6.427 1.00 94.25 215 LEU A N 1
ATOM 1779 C CA . LEU A 1 215 ? 14.415 6.864 -7.432 1.00 94.25 215 LEU A CA 1
ATOM 1780 C C . LEU A 1 215 ? 15.843 7.415 -7.546 1.00 94.25 215 LEU A C 1
ATOM 1782 O O . LEU A 1 215 ? 16.703 6.738 -8.098 1.00 94.25 215 LEU A O 1
ATOM 1786 N N . GLN A 1 216 ? 16.074 8.645 -7.085 1.00 92.81 216 GLN A N 1
ATOM 1787 C CA . GLN A 1 216 ? 17.362 9.340 -7.181 1.00 92.81 216 GLN A CA 1
ATOM 1788 C C . GLN A 1 216 ? 18.152 9.327 -5.869 1.00 92.81 216 GLN A C 1
ATOM 1790 O O . GLN A 1 216 ? 19.341 9.629 -5.887 1.00 92.81 216 GLN A O 1
ATOM 1795 N N . MET A 1 217 ? 17.498 8.984 -4.758 1.00 95.25 217 MET A N 1
ATOM 1796 C CA . MET A 1 217 ? 18.128 8.865 -3.447 1.00 95.25 217 MET A CA 1
ATOM 1797 C C . MET A 1 217 ? 19.207 7.776 -3.440 1.00 95.25 217 MET A C 1
ATOM 1799 O O . MET A 1 217 ? 18.966 6.664 -3.918 1.00 95.25 217 MET A O 1
ATOM 1803 N N . SER A 1 218 ? 20.343 8.053 -2.805 1.00 96.00 218 SER A N 1
ATOM 1804 C CA . SER A 1 218 ? 21.332 7.046 -2.415 1.00 96.00 218 SER A CA 1
ATOM 1805 C C . SER A 1 218 ? 20.739 6.021 -1.433 1.00 96.00 218 SER A C 1
ATOM 1807 O O . SER A 1 218 ? 19.583 6.134 -1.011 1.00 96.00 218 SER A O 1
ATOM 1809 N N . GLU A 1 219 ? 21.504 4.989 -1.075 1.00 94.69 219 GLU A N 1
ATOM 1810 C CA . GLU A 1 219 ? 21.074 4.039 -0.040 1.00 94.69 219 GLU A CA 1
ATOM 1811 C C . GLU A 1 219 ? 20.996 4.702 1.343 1.00 94.69 219 GLU A C 1
ATOM 1813 O O . GLU A 1 219 ? 20.023 4.484 2.061 1.00 94.69 219 GLU A O 1
ATOM 1818 N N . ASP A 1 220 ? 21.929 5.598 1.675 1.00 96.81 220 ASP A N 1
ATOM 1819 C CA . ASP A 1 220 ? 21.903 6.339 2.944 1.00 96.81 220 ASP A CA 1
ATOM 1820 C C . ASP A 1 220 ? 20.693 7.286 3.023 1.00 96.81 220 ASP A C 1
ATOM 1822 O O . ASP A 1 220 ? 20.001 7.353 4.040 1.00 96.81 220 ASP A O 1
ATOM 1826 N N . GLU A 1 221 ? 20.382 7.989 1.928 1.00 96.94 221 GLU A N 1
ATOM 1827 C CA . GLU A 1 221 ? 19.197 8.853 1.850 1.00 96.94 221 GLU A CA 1
ATOM 1828 C C . GLU A 1 221 ? 17.897 8.044 1.934 1.00 96.94 221 GLU A C 1
ATOM 1830 O O . GLU A 1 221 ? 16.894 8.516 2.477 1.00 96.94 221 GLU A O 1
ATOM 1835 N N . PHE A 1 222 ? 17.901 6.816 1.414 1.00 95.88 222 PHE A N 1
ATOM 1836 C CA . PHE A 1 222 ? 16.761 5.916 1.515 1.00 95.88 222 PHE A CA 1
ATOM 1837 C C . PHE A 1 222 ? 16.575 5.371 2.929 1.00 95.88 222 PHE A C 1
ATOM 1839 O O . PHE A 1 222 ? 15.442 5.291 3.410 1.00 95.88 222 PHE A O 1
ATOM 1846 N N . GLU A 1 223 ? 17.664 5.048 3.626 1.00 95.94 223 GLU A N 1
ATOM 1847 C CA . GLU A 1 223 ? 17.617 4.666 5.035 1.00 95.94 223 GLU A CA 1
ATOM 1848 C C . GLU A 1 223 ? 17.052 5.804 5.891 1.00 95.94 223 GLU A C 1
ATOM 1850 O O . GLU A 1 223 ? 16.156 5.592 6.712 1.00 95.94 223 GLU A O 1
ATOM 1855 N N . GLU A 1 224 ? 17.480 7.039 5.626 1.00 96.19 224 GLU A N 1
ATOM 1856 C CA . GLU A 1 224 ? 16.934 8.212 6.301 1.00 96.19 224 GLU A CA 1
ATOM 1857 C C . GLU A 1 224 ? 15.454 8.431 5.962 1.00 96.19 224 GLU A C 1
ATOM 1859 O O . GLU A 1 224 ? 14.637 8.704 6.845 1.00 96.19 224 GLU A O 1
ATOM 1864 N N . TRP A 1 225 ? 15.049 8.223 4.707 1.00 95.69 225 TRP A N 1
ATOM 1865 C CA . TRP A 1 225 ? 13.637 8.264 4.333 1.00 95.69 225 TRP A CA 1
ATOM 1866 C C . TRP A 1 225 ? 12.797 7.254 5.134 1.00 95.69 225 TRP A C 1
ATOM 1868 O O . TRP A 1 225 ? 11.707 7.612 5.606 1.00 95.69 225 TRP A O 1
ATOM 1878 N N . LYS A 1 226 ? 13.300 6.028 5.345 1.00 95.06 226 LYS A N 1
ATOM 1879 C CA . LYS A 1 226 ? 12.640 5.011 6.183 1.00 95.06 226 LYS A CA 1
ATOM 1880 C C . LYS A 1 226 ? 12.536 5.468 7.636 1.00 95.06 226 LYS A C 1
ATOM 1882 O O . LYS A 1 226 ? 11.464 5.348 8.238 1.00 95.06 226 LYS A O 1
ATOM 1887 N N . ASN A 1 227 ? 13.596 6.065 8.181 1.00 95.69 227 ASN A N 1
ATOM 1888 C CA . ASN A 1 227 ? 13.580 6.649 9.523 1.00 95.69 227 ASN A CA 1
ATOM 1889 C C . ASN A 1 227 ? 12.522 7.747 9.645 1.00 95.69 227 ASN A C 1
ATOM 1891 O O . ASN A 1 227 ? 11.745 7.737 10.603 1.00 95.69 227 ASN A O 1
ATOM 1895 N N . VAL A 1 228 ? 12.412 8.648 8.668 1.00 95.06 228 VAL A N 1
ATOM 1896 C CA . VAL A 1 228 ? 11.374 9.690 8.647 1.00 95.06 228 VAL A CA 1
ATOM 1897 C C . VAL A 1 228 ? 9.970 9.078 8.634 1.00 95.06 228 VAL A C 1
ATOM 1899 O O . VAL A 1 228 ? 9.101 9.540 9.380 1.00 95.06 228 VAL A O 1
ATOM 1902 N N . GLN A 1 229 ? 9.724 8.022 7.846 1.00 94.25 229 GLN A N 1
ATOM 1903 C CA . GLN A 1 229 ? 8.417 7.347 7.856 1.00 94.25 229 GLN A CA 1
ATOM 1904 C C . GLN A 1 229 ? 8.125 6.687 9.209 1.00 94.25 229 GLN A C 1
ATOM 1906 O O . GLN A 1 229 ? 7.012 6.811 9.725 1.00 94.25 229 GLN A O 1
ATOM 1911 N N . LYS A 1 230 ? 9.124 6.055 9.834 1.00 94.75 230 LYS A N 1
ATOM 1912 C CA . LYS A 1 230 ? 9.006 5.487 11.184 1.00 94.75 230 LYS A CA 1
ATOM 1913 C C . LYS A 1 230 ? 8.681 6.558 12.230 1.00 94.75 230 LYS A C 1
ATOM 1915 O O . LYS A 1 230 ? 7.785 6.361 13.044 1.00 94.75 230 LYS A O 1
ATOM 1920 N N . HIS A 1 231 ? 9.334 7.719 12.180 1.00 94.81 231 HIS A N 1
ATOM 1921 C CA . HIS A 1 231 ? 9.047 8.832 13.092 1.00 94.81 231 HIS A CA 1
ATOM 1922 C C . HIS A 1 231 ? 7.633 9.388 12.900 1.00 94.81 231 HIS A C 1
ATOM 1924 O O . HIS A 1 231 ? 6.939 9.648 13.881 1.00 94.81 231 HIS A O 1
ATOM 1930 N N . ARG A 1 232 ? 7.168 9.529 11.651 1.00 92.94 232 ARG A N 1
ATOM 1931 C CA . ARG A 1 232 ? 5.779 9.926 11.356 1.00 92.94 232 ARG A CA 1
ATOM 1932 C C . ARG A 1 232 ? 4.776 8.931 11.929 1.00 92.94 232 ARG A C 1
ATOM 1934 O O . ARG A 1 232 ? 3.785 9.349 12.522 1.00 92.94 232 ARG A O 1
ATOM 1941 N N . ARG A 1 233 ? 5.063 7.634 11.793 1.00 93.88 233 ARG A N 1
ATOM 1942 C CA . ARG A 1 233 ? 4.253 6.552 12.358 1.00 93.88 233 ARG A CA 1
ATOM 1943 C C . ARG A 1 233 ? 4.170 6.655 13.880 1.00 93.88 233 ARG A C 1
ATOM 1945 O O . ARG A 1 233 ? 3.072 6.705 14.421 1.00 93.88 233 ARG A O 1
ATOM 1952 N N . ASN A 1 234 ? 5.314 6.773 14.549 1.00 93.88 234 ASN A N 1
ATOM 1953 C CA . ASN A 1 234 ? 5.386 6.903 16.005 1.00 93.88 234 ASN A CA 1
ATOM 1954 C C . ASN A 1 234 ? 4.684 8.164 16.509 1.00 93.88 234 ASN A C 1
ATOM 1956 O O . ASN A 1 234 ? 4.012 8.123 17.533 1.00 93.88 234 ASN A O 1
ATOM 1960 N N . ARG A 1 235 ? 4.797 9.275 15.773 1.00 94.38 235 ARG A N 1
ATOM 1961 C CA . ARG A 1 235 ? 4.068 10.503 16.089 1.00 94.38 235 ARG A CA 1
ATOM 1962 C C . ARG A 1 235 ? 2.561 10.287 16.016 1.00 94.38 235 ARG A C 1
ATOM 1964 O O . ARG A 1 235 ? 1.864 10.728 16.911 1.00 94.38 235 ARG A O 1
ATOM 1971 N N . PHE A 1 236 ? 2.060 9.622 14.977 1.00 93.44 236 PHE A N 1
ATOM 1972 C CA . PHE A 1 236 ? 0.637 9.297 14.893 1.00 93.44 236 PHE A CA 1
ATOM 1973 C C . PHE A 1 236 ? 0.196 8.369 16.036 1.00 93.44 236 PHE A C 1
ATOM 1975 O O . PHE A 1 236 ? -0.836 8.634 16.639 1.00 93.44 236 PHE A O 1
ATOM 1982 N N . LEU A 1 237 ? 0.997 7.353 16.388 1.00 92.50 237 LEU A N 1
ATOM 1983 C CA . LEU A 1 237 ? 0.720 6.483 17.542 1.00 92.50 237 LEU A CA 1
ATOM 1984 C C . LEU A 1 237 ? 0.640 7.268 18.859 1.00 92.50 237 LEU A C 1
ATOM 1986 O O . LEU A 1 237 ? -0.260 7.029 19.652 1.00 92.50 237 LEU A O 1
ATOM 1990 N N . ALA A 1 238 ? 1.536 8.230 19.076 1.00 93.06 238 ALA A N 1
ATOM 1991 C CA . ALA A 1 238 ? 1.541 9.059 20.282 1.00 93.06 238 ALA A CA 1
ATOM 1992 C C . ALA A 1 238 ? 0.311 9.976 20.420 1.00 93.06 238 ALA A C 1
ATOM 1994 O O . ALA A 1 238 ? 0.044 10.464 21.509 1.00 93.06 238 ALA A O 1
ATOM 1995 N N . GLU A 1 239 ? -0.425 10.231 19.335 1.00 91.44 239 GLU A N 1
ATOM 1996 C CA . GLU A 1 239 ? -1.667 11.018 19.367 1.00 91.44 239 GLU A CA 1
ATOM 1997 C C . GLU A 1 239 ? -2.908 10.153 19.654 1.00 91.44 239 GLU A C 1
ATOM 1999 O O . GLU A 1 239 ? -3.986 10.695 19.896 1.00 91.44 239 GLU A O 1
ATOM 2004 N N . ILE A 1 240 ? -2.788 8.821 19.569 1.00 88.56 240 ILE A N 1
ATOM 2005 C CA . ILE A 1 240 ? -3.907 7.876 19.738 1.00 88.56 240 ILE A CA 1
ATOM 2006 C C . ILE A 1 240 ? -3.774 6.964 20.967 1.00 88.56 240 ILE A C 1
ATOM 2008 O O . ILE A 1 240 ? -4.752 6.300 21.314 1.00 88.56 240 ILE A O 1
ATOM 2012 N N . LEU A 1 241 ? -2.585 6.905 21.578 1.00 84.44 241 LEU A N 1
ATOM 2013 C CA . LEU A 1 241 ? -2.278 6.201 22.830 1.00 84.44 241 LEU A CA 1
ATOM 2014 C C . LEU A 1 241 ? -2.397 7.155 24.021 1.00 84.44 241 LEU A C 1
ATOM 2016 O O . LEU A 1 241 ? -2.958 6.717 25.049 1.00 84.44 241 LEU A O 1
#

Mean predicted aligned error: 9.26 Å

Organism: Trypanosoma congolense (strain IL3000) (NCBI:txid1068625)

pLDDT: mean 83.58, std 16.53, range [34.84, 97.75]

Nearest PDB structures (foldseek):
  4f7g-assembly1_B  TM=3.180E-01  e=3.278E-01  Mus musculus
  5ic1-assembly1_A  TM=2.953E-01  e=1.270E+00  Mus musculus
  7zc2-assembly1_A  TM=2.682E-01  e=5.663E+00  Escherichia coli
  8dq4-assembly1_B  TM=1.680E-01  e=9.034E+00  Flavobacterium johnsoniae

Radius of gyration: 19.53 Å; Cα contacts (8 Å, |Δi|>4): 187; chains: 1; bounding box: 48×49×46 Å